Protein AF-0000000082337145 (afdb_homodimer)

InterPro domains:
  IPR011008 Dimeric alpha-beta barrel [SSF54909] (1-108)
  IPR013097 Stress responsive alpha+beta-barrel [PF07876] (3-106)
  IPR013097 Stress responsive alpha+beta-barrel [PS51502] (3-105)
  IPR013097 Stress responsive alpha+beta-barrel [SM00886] (3-107)
  IPR044662 Stress-response A/B barrel domain-containing protein HS1/DABB1-like [PTHR33178] (3-107)

Organism: NCBI:txid1220207

Solvent-accessible surface area (backbone atoms only — not comparable to full-atom values): 11598 Å² total; per-residue (Å²): 100,45,30,42,41,36,43,35,32,16,65,37,87,84,54,52,68,66,57,54,51,50,51,52,52,50,59,55,43,41,34,72,65,38,50,34,88,87,74,66,37,59,55,45,73,43,59,47,34,18,29,50,68,52,88,79,78,32,42,85,74,44,43,31,40,34,43,33,33,24,64,25,63,66,55,46,48,39,45,76,76,64,35,63,61,50,50,52,50,55,60,61,43,59,84,43,39,73,43,68,36,38,46,21,22,37,72,78,42,114,99,46,31,41,42,34,43,35,32,15,65,37,87,85,54,52,68,66,58,53,51,49,52,52,52,51,60,55,44,40,32,71,66,37,51,32,91,88,77,66,38,59,54,44,74,43,59,47,32,18,31,51,68,52,88,78,80,33,43,86,74,44,44,31,41,35,43,34,32,23,65,25,63,67,54,46,48,41,44,75,75,64,36,61,63,49,50,53,50,56,61,63,44,60,84,42,38,75,42,70,36,38,46,19,26,38,72,80,42,113

Sequence (220 aa):
MSITHIVLLQFKQNVPPDAVQNACKKMLGLREQCLHPSTTKPYILSVSGGKDNSPEGKQGGITHAFIMKFKSAADREYYLTSDPIHQEFAESLIRLVEKAQVVDFTPGIFMSITHIVLLQFKQNVPPDAVQNACKKMLGLREQCLHPSTTKPYILSVSGGKDNSPEGKQGGITHAFIMKFKSAADREYYLTSDPIHQEFAESLIRLVEKAQVVDFTPGIF

Nearest PDB structures (foldseek):
  5b0c-assembly1_B  TM=8.924E-01  e=5.100E-10  Cannabis sativa
  3hfk-assembly1_D  TM=7.100E-01  e=2.296E-06  Pseudomonas reinekei
  3hf5-assembly2_C  TM=7.244E-01  e=3.032E-06  Pseudomonas reinekei
  3hfk-assembly1_A  TM=7.222E-01  e=3.223E-05  Pseudomonas reinekei
  2ftr-assembly1_B  TM=7.475E-01  e=1.817E-03  Halalkalibacterium halodurans C-125

Foldseek 3Di:
DKKKKKKFFQWDP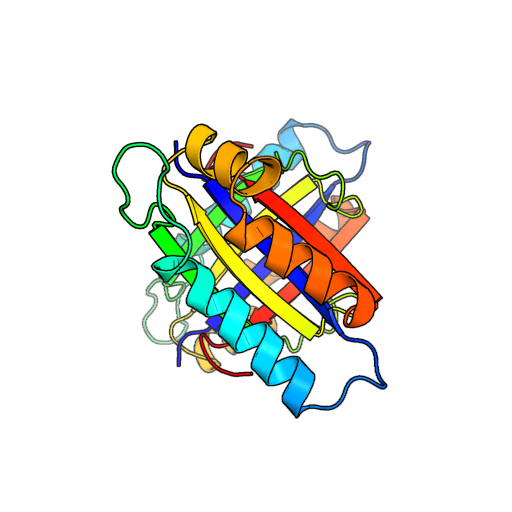PDDPVNVVVLVVLQQCCQAVFADPPPRGRFWPHKDKDFDDDPPPPSVRTGMMMMIMGPDPVRVVCLVPPTVSNVVSVVVCVVTTPDMDMDMDDPPDD/DKKKKKKFFQWDPPDDPVNVVVLVVLQQCCQAVFADPPPRGRFWPHKDKDFDDDPPPPSVRTGMMMMIMGPDPVRVVCLVPPGVSNVVSVVVCVVTTPDMDMDMDDPPDD

Structure (mmCIF, N/CA/C/O backbone):
data_AF-0000000082337145-model_v1
#
loop_
_entity.id
_entity.type
_entity.pdbx_description
1 polymer 'Stress-response A/B barrel domain-containing protein'
#
loop_
_atom_site.group_PDB
_atom_site.id
_atom_site.type_symbol
_atom_site.label_atom_id
_atom_site.label_alt_id
_atom_site.label_comp_id
_atom_site.label_asym_id
_atom_site.label_entity_id
_atom_site.label_seq_id
_atom_site.pdbx_PDB_ins_code
_atom_site.Cartn_x
_atom_site.Cartn_y
_atom_site.Cartn_z
_atom_site.occupancy
_atom_site.B_iso_or_equiv
_atom_site.auth_seq_id
_atom_site.auth_comp_id
_atom_site.auth_asym_id
_atom_site.auth_atom_id
_atom_site.pdbx_PDB_model_num
ATOM 1 N N . MET A 1 1 ? -13.156 -1.299 12.633 1 90.12 1 MET A N 1
ATOM 2 C CA . MET A 1 1 ? -12.164 -2.119 11.945 1 90.12 1 MET A CA 1
ATOM 3 C C . MET A 1 1 ? -11.016 -1.263 11.43 1 90.12 1 MET A C 1
ATOM 5 O O . MET A 1 1 ? -11.211 -0.103 11.062 1 90.12 1 MET A O 1
ATOM 9 N N . SER A 1 2 ? -9.891 -1.815 11.406 1 97.31 2 SER A N 1
ATOM 10 C CA . SER A 1 2 ? -8.719 -1.029 11.039 1 97.31 2 SER A CA 1
ATOM 11 C C . SER A 1 2 ? -8.734 -0.659 9.562 1 97.31 2 SER A C 1
ATOM 13 O O . SER A 1 2 ? -9.398 -1.315 8.766 1 97.31 2 SER A O 1
ATOM 15 N N . ILE A 1 3 ? -8.148 0.392 9.219 1 98.62 3 ILE A N 1
ATOM 16 C CA . ILE A 1 3 ? -8.055 0.862 7.844 1 98.62 3 ILE A CA 1
ATOM 17 C C . ILE A 1 3 ? -6.594 1.032 7.445 1 98.62 3 ILE A C 1
ATOM 19 O O . ILE A 1 3 ? -5.793 1.561 8.219 1 98.62 3 ILE A O 1
ATOM 23 N N . THR A 1 4 ? -6.301 0.504 6.336 1 98.88 4 THR A N 1
ATOM 24 C CA . THR A 1 4 ? -5.02 0.782 5.703 1 98.88 4 THR A CA 1
ATOM 25 C C . THR A 1 4 ? -5.16 1.886 4.66 1 98.88 4 THR A C 1
ATOM 27 O O . THR A 1 4 ? -6.008 1.801 3.768 1 98.88 4 THR A O 1
ATOM 30 N N . HIS A 1 5 ? -4.41 2.936 4.859 1 98.94 5 HIS A N 1
ATOM 31 C CA . HIS A 1 5 ? -4.391 4.125 4.02 1 98.94 5 HIS A CA 1
ATOM 32 C C . HIS A 1 5 ? -3.1 4.207 3.209 1 98.94 5 HIS A C 1
ATOM 34 O O . HIS A 1 5 ? -2.025 4.445 3.768 1 98.94 5 HIS A O 1
ATOM 40 N N . ILE A 1 6 ? -3.197 3.965 1.85 1 98.94 6 ILE A N 1
ATOM 41 C CA . ILE A 1 6 ? -2.045 3.957 0.954 1 98.94 6 ILE A CA 1
ATOM 42 C C . ILE A 1 6 ? -1.973 5.281 0.196 1 98.94 6 ILE A C 1
ATOM 44 O O . ILE A 1 6 ? -2.957 5.707 -0.414 1 98.94 6 ILE A O 1
ATOM 48 N N . VAL A 1 7 ? -0.832 5.949 0.285 1 98.88 7 VAL A N 1
ATOM 49 C CA . VAL A 1 7 ? -0.579 7.188 -0.441 1 98.88 7 VAL A CA 1
ATOM 50 C C . VAL A 1 7 ? 0.61 7.004 -1.381 1 98.88 7 VAL A C 1
ATOM 52 O O . VAL A 1 7 ? 1.725 6.719 -0.935 1 98.88 7 VAL A O 1
ATOM 55 N N . LEU A 1 8 ? 0.353 7.141 -2.65 1 98.88 8 LEU A N 1
ATOM 56 C CA . LEU A 1 8 ? 1.382 7.082 -3.682 1 98.88 8 LEU A CA 1
ATOM 57 C C . LEU A 1 8 ? 1.61 8.461 -4.301 1 98.88 8 LEU A C 1
ATOM 59 O O . LEU A 1 8 ? 0.655 9.141 -4.68 1 98.88 8 LEU A O 1
ATOM 63 N N . LEU A 1 9 ? 2.891 8.859 -4.371 1 98.69 9 LEU A N 1
ATOM 64 C CA . LEU A 1 9 ? 3.215 10.195 -4.848 1 98.69 9 LEU A CA 1
ATOM 65 C C . LEU A 1 9 ? 4.207 10.141 -6.008 1 98.69 9 LEU A C 1
ATOM 67 O O . LEU A 1 9 ? 5.137 9.328 -5.992 1 98.69 9 LEU A O 1
ATOM 71 N N . GLN A 1 10 ? 3.953 10.898 -6.965 1 98.44 10 GLN A N 1
ATOM 72 C CA . GLN A 1 10 ? 4.938 11.273 -7.973 1 98.44 10 GLN A CA 1
ATOM 73 C C . GLN A 1 10 ? 5.395 12.719 -7.777 1 98.44 10 GLN A C 1
ATOM 75 O O . GLN A 1 10 ? 4.641 13.656 -8.039 1 98.44 10 GLN A O 1
ATOM 80 N N . PHE A 1 11 ? 6.613 12.898 -7.316 1 98.19 11 PHE A N 1
ATOM 81 C CA . PHE A 1 11 ? 7.141 14.25 -7.168 1 98.19 11 PHE A CA 1
ATOM 82 C C . PHE A 1 11 ? 7.473 14.859 -8.523 1 98.19 11 PHE A C 1
ATOM 84 O O . PHE A 1 11 ? 7.879 14.141 -9.445 1 98.19 11 PHE A O 1
ATOM 91 N N . LYS A 1 12 ? 7.348 16.156 -8.594 1 97.19 12 LYS A N 1
ATOM 92 C CA . LYS A 1 12 ? 7.746 16.875 -9.805 1 97.19 12 LYS A CA 1
ATOM 93 C C . LYS A 1 12 ? 9.25 16.766 -10.047 1 97.19 12 LYS A C 1
ATOM 95 O O . LYS A 1 12 ? 10.031 16.703 -9.094 1 97.19 12 LYS A O 1
ATOM 100 N N . GLN A 1 13 ? 9.594 16.812 -11.289 1 93.31 13 GLN A N 1
ATOM 101 C CA . GLN A 1 13 ? 10.992 16.625 -11.672 1 93.31 13 GLN A CA 1
ATOM 102 C C . GLN A 1 13 ? 11.852 17.797 -11.195 1 93.31 13 GLN A C 1
ATOM 104 O O . GLN A 1 13 ? 13.047 17.625 -10.922 1 93.31 13 GLN A O 1
ATOM 109 N N . ASN A 1 14 ? 11.289 18.953 -11.008 1 94 14 ASN A N 1
ATOM 110 C CA . ASN A 1 14 ? 12.07 20.141 -10.695 1 94 14 ASN A CA 1
ATOM 111 C C . ASN A 1 14 ? 12.125 20.406 -9.195 1 94 14 ASN A C 1
ATOM 113 O O . ASN A 1 14 ? 12.742 21.391 -8.758 1 94 14 ASN A O 1
ATOM 117 N N . VAL A 1 15 ? 11.477 19.531 -8.445 1 96.12 15 VAL A N 1
ATOM 118 C CA . VAL A 1 15 ? 11.539 19.672 -6.996 1 96.12 15 VAL A CA 1
ATOM 119 C C . VAL A 1 15 ? 12.906 19.25 -6.488 1 96.12 15 VAL A C 1
ATOM 121 O O . VAL A 1 15 ? 13.375 18.156 -6.801 1 96.12 15 VAL A O 1
ATOM 124 N N . PRO A 1 16 ? 13.586 20.141 -5.711 1 96.25 16 PRO A N 1
ATOM 125 C CA . PRO A 1 16 ? 14.898 19.781 -5.176 1 96.25 16 PRO A CA 1
ATOM 126 C C . PRO A 1 16 ? 14.836 18.562 -4.246 1 96.25 16 PRO A C 1
ATOM 128 O O . PRO A 1 16 ? 13.859 18.391 -3.508 1 96.25 16 PRO A O 1
ATOM 131 N N . PRO A 1 17 ? 15.891 17.781 -4.254 1 95.25 17 PRO A N 1
ATOM 132 C CA . PRO A 1 17 ? 15.922 16.578 -3.43 1 95.25 17 PRO A CA 1
ATOM 133 C C . PRO A 1 17 ? 15.688 16.859 -1.949 1 95.25 17 PRO A C 1
ATOM 135 O O . PRO A 1 17 ? 15.055 16.062 -1.254 1 95.25 17 PRO A O 1
ATOM 138 N N . ASP A 1 18 ? 16.156 17.969 -1.508 1 96.56 18 ASP A N 1
ATOM 139 C CA . ASP A 1 18 ? 15.977 18.312 -0.099 1 96.56 18 ASP A CA 1
ATOM 140 C C . ASP A 1 18 ? 14.508 18.531 0.229 1 96.56 18 ASP A C 1
ATOM 142 O O . ASP A 1 18 ? 14.047 18.188 1.316 1 96.56 18 ASP A O 1
ATOM 146 N N . ALA A 1 19 ? 13.836 19.125 -0.72 1 96.88 19 ALA A N 1
ATOM 147 C CA . ALA A 1 19 ? 12.406 19.344 -0.524 1 96.88 19 ALA A CA 1
ATOM 148 C C . ALA A 1 19 ? 11.641 18.031 -0.5 1 96.88 19 ALA A C 1
ATOM 150 O O . ALA A 1 19 ? 10.719 17.844 0.304 1 96.88 19 ALA A O 1
ATOM 151 N N . VAL A 1 20 ? 12.016 17.141 -1.356 1 97.25 20 VAL A N 1
ATOM 152 C CA . VAL A 1 20 ? 11.406 15.812 -1.383 1 97.25 20 VAL A CA 1
ATOM 153 C C . VAL A 1 20 ? 11.664 15.102 -0.058 1 97.25 20 VAL A C 1
ATOM 155 O O . VAL A 1 20 ? 10.742 14.562 0.556 1 97.25 20 VAL A O 1
ATOM 158 N N . GLN A 1 21 ? 12.891 15.141 0.42 1 96.94 21 GLN A N 1
ATOM 159 C CA . GLN A 1 21 ? 13.266 14.492 1.674 1 96.94 21 GLN A CA 1
ATOM 160 C C . GLN A 1 21 ? 12.484 15.07 2.848 1 96.94 21 GLN A C 1
ATOM 162 O O . GLN A 1 21 ? 12.016 14.336 3.717 1 96.94 21 GLN A O 1
ATOM 167 N N . ASN A 1 22 ? 12.43 16.375 2.807 1 97.38 22 ASN A N 1
ATOM 168 C CA . ASN A 1 22 ? 11.688 17.047 3.875 1 97.38 22 ASN A CA 1
ATOM 169 C C . ASN A 1 22 ? 10.219 16.641 3.877 1 97.38 22 ASN A C 1
ATOM 171 O O . ASN A 1 22 ? 9.641 16.406 4.938 1 97.38 22 ASN A O 1
ATOM 175 N N . ALA A 1 23 ? 9.633 16.594 2.703 1 97.75 23 ALA A N 1
ATOM 176 C CA . ALA A 1 23 ? 8.234 16.172 2.594 1 97.75 23 ALA A CA 1
ATOM 177 C C . ALA A 1 23 ? 8.047 14.75 3.115 1 97.75 23 ALA A C 1
ATOM 179 O O . ALA A 1 23 ? 7.09 14.469 3.844 1 97.75 23 ALA A O 1
ATOM 180 N N . CYS A 1 24 ? 8.969 13.875 2.811 1 98.19 24 CYS A N 1
ATOM 181 C CA . CYS A 1 24 ? 8.891 12.484 3.248 1 98.19 24 CYS A CA 1
ATOM 182 C C . CYS A 1 24 ? 9.039 12.383 4.762 1 98.19 24 CYS A C 1
ATOM 184 O O . CYS A 1 24 ? 8.305 11.641 5.41 1 98.19 24 CYS A O 1
ATOM 186 N N . LYS A 1 25 ? 9.984 13.164 5.289 1 97.62 25 LY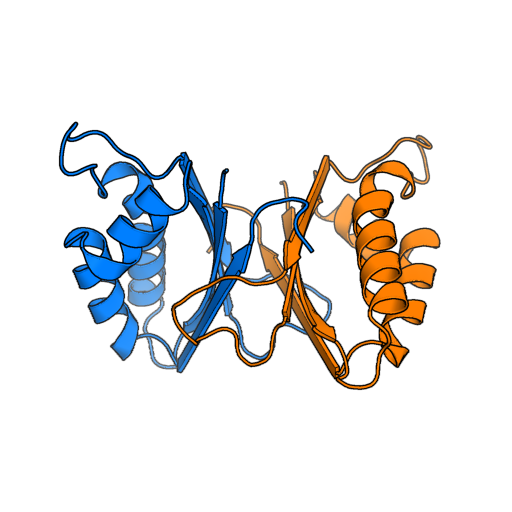S A N 1
ATOM 187 C CA . LYS A 1 25 ? 10.164 13.188 6.738 1 97.62 25 LYS A CA 1
ATOM 188 C C . LYS A 1 25 ? 8.906 13.688 7.441 1 97.62 25 LYS A C 1
ATOM 190 O O . LYS A 1 25 ? 8.5 13.133 8.461 1 97.62 25 LYS A O 1
ATOM 195 N N . LYS A 1 26 ? 8.359 14.703 6.914 1 97.5 26 LYS A N 1
ATOM 196 C CA . LYS A 1 26 ? 7.129 15.242 7.488 1 97.5 26 LYS A CA 1
ATOM 197 C C . LYS A 1 26 ? 6.004 14.211 7.449 1 97.5 26 LYS A C 1
ATOM 199 O O . LYS A 1 26 ? 5.25 14.07 8.414 1 97.5 26 LYS A O 1
ATOM 204 N N . MET A 1 27 ? 5.867 13.531 6.363 1 97.94 27 MET A N 1
ATOM 205 C CA . MET A 1 27 ? 4.832 12.508 6.234 1 97.94 27 MET A CA 1
ATOM 206 C C . MET A 1 27 ? 5.008 11.414 7.285 1 97.94 27 MET A C 1
ATOM 208 O O . MET A 1 27 ? 4.047 11.039 7.961 1 97.94 27 MET A O 1
ATOM 212 N N . LEU A 1 28 ? 6.223 10.96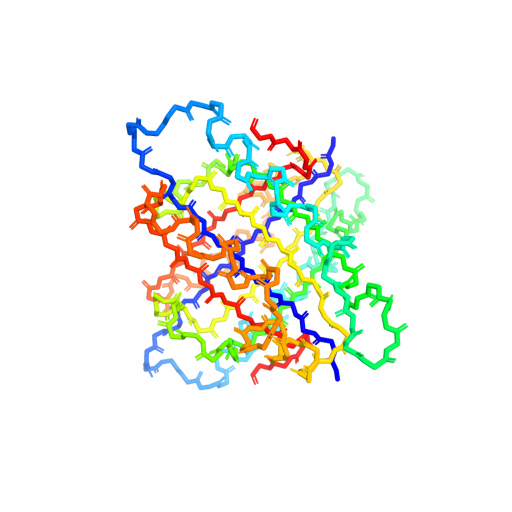9 7.48 1 98 28 LEU A N 1
ATOM 213 C CA . LEU A 1 28 ? 6.484 9.953 8.492 1 98 28 LEU A CA 1
ATOM 214 C C . LEU A 1 28 ? 6.215 10.492 9.891 1 98 28 LEU A C 1
ATOM 216 O O . LEU A 1 28 ? 5.734 9.766 10.758 1 98 28 LEU A O 1
ATOM 220 N N . GLY A 1 29 ? 6.445 11.766 10.07 1 97.94 29 GLY A N 1
ATOM 221 C CA . GLY A 1 29 ? 6.277 12.414 11.359 1 97.94 29 GLY A CA 1
ATOM 222 C C . GLY A 1 29 ? 4.824 12.602 11.75 1 97.94 29 GLY A C 1
ATOM 223 O O . GLY A 1 29 ? 4.516 12.875 12.906 1 97.94 29 GLY A O 1
ATOM 224 N N . LEU A 1 30 ? 3.889 12.406 10.766 1 98.25 30 LEU A N 1
ATOM 225 C CA . LEU A 1 30 ? 2.469 12.57 11.062 1 98.25 30 LEU A CA 1
ATOM 226 C C . LEU A 1 30 ? 2.023 11.602 12.156 1 98.25 30 LEU A C 1
ATOM 228 O O . LEU A 1 30 ? 1.109 11.906 12.922 1 98.25 30 LEU A O 1
ATOM 232 N N . ARG A 1 31 ? 2.666 10.438 12.234 1 97.69 31 ARG A N 1
ATOM 233 C CA . ARG A 1 31 ? 2.311 9.445 13.242 1 97.69 31 ARG A CA 1
ATOM 234 C C . ARG A 1 31 ? 2.35 10.047 14.641 1 97.69 31 ARG A C 1
ATOM 236 O O . ARG A 1 31 ? 1.475 9.773 15.469 1 97.69 31 ARG A O 1
ATOM 243 N N . GLU A 1 32 ? 3.352 10.898 14.875 1 97.56 32 GLU A N 1
ATOM 244 C CA . GLU A 1 32 ? 3.547 11.484 16.203 1 97.56 32 GLU A CA 1
ATOM 245 C C . GLU A 1 32 ? 2.836 12.828 16.328 1 97.56 32 GLU A C 1
ATOM 247 O O . GLU A 1 32 ? 2.453 13.234 17.422 1 97.56 32 GLU A O 1
ATOM 252 N N . GLN A 1 33 ? 2.668 13.508 15.219 1 97.56 33 GLN A N 1
ATOM 253 C CA . GLN A 1 33 ? 2.201 14.891 15.266 1 97.56 33 GLN A CA 1
ATOM 254 C C . GLN A 1 33 ? 0.677 14.953 15.227 1 97.56 33 GLN A C 1
ATOM 256 O O . GLN A 1 33 ? 0.081 15.93 15.688 1 97.56 33 GLN A O 1
ATOM 261 N N . CYS A 1 34 ? 0.044 14 14.594 1 98.25 34 CYS A N 1
ATOM 262 C CA . CYS A 1 34 ? -1.413 13.953 14.555 1 98.25 34 CYS A CA 1
ATOM 263 C C . CYS A 1 34 ? -1.977 13.414 15.859 1 98.25 34 CYS A C 1
ATOM 265 O O . CYS A 1 34 ? -1.812 12.234 16.172 1 98.25 34 CYS A O 1
ATOM 267 N N . LEU A 1 35 ? -2.682 14.227 16.578 1 96.56 35 LEU A N 1
ATOM 268 C CA . LEU A 1 35 ? -3.225 13.898 17.891 1 96.56 35 LEU A CA 1
ATOM 269 C C . LEU A 1 35 ? -4.75 13.867 17.859 1 96.56 35 LEU A C 1
ATOM 271 O O . LEU A 1 35 ? -5.379 14.703 17.203 1 96.56 35 LEU A O 1
ATOM 275 N N . HIS A 1 36 ? -5.23 12.93 18.562 1 94.19 36 HIS A N 1
ATOM 276 C CA . HIS A 1 36 ? -6.684 12.836 18.672 1 94.19 36 HIS A CA 1
ATOM 277 C C . HIS A 1 36 ? -7.254 14.047 19.406 1 94.19 36 HIS A C 1
ATOM 279 O O . HIS A 1 36 ? -6.719 14.461 20.438 1 94.19 36 HIS A O 1
ATOM 285 N N . PRO A 1 37 ? -8.359 14.539 18.891 1 90.19 37 PRO A N 1
ATOM 286 C CA . PRO A 1 37 ? -8.875 15.789 19.453 1 90.19 37 PRO A CA 1
ATOM 287 C C . PRO A 1 37 ? -9.32 15.633 20.906 1 90.19 37 PRO A C 1
ATOM 289 O O . PRO A 1 37 ? -9.195 16.578 21.703 1 90.19 37 PRO A O 1
ATOM 292 N N . SER A 1 38 ? -9.82 14.461 21.297 1 92.69 38 SER A N 1
ATOM 293 C CA . SER A 1 38 ? -10.352 14.281 22.641 1 92.69 38 SER A CA 1
ATOM 294 C C . SER A 1 38 ? -9.273 13.82 23.609 1 92.69 38 SER A C 1
ATOM 296 O O . SER A 1 38 ? -9.227 14.266 24.766 1 92.69 38 SER A O 1
ATOM 298 N N . THR A 1 39 ? -8.312 13.008 23.219 1 93.81 39 THR A N 1
ATOM 299 C CA . THR A 1 39 ? -7.355 12.391 24.125 1 93.81 39 THR A CA 1
ATOM 300 C C . THR A 1 39 ? -6 13.086 24.047 1 93.81 39 THR A C 1
ATOM 302 O O . THR A 1 39 ? -5.145 12.898 24.906 1 93.81 39 THR A O 1
ATOM 305 N N . THR A 1 40 ? -5.762 13.789 22.969 1 93.94 40 THR A N 1
ATOM 306 C CA . THR A 1 40 ? -4.496 14.461 22.703 1 93.94 40 THR A CA 1
ATOM 307 C C . THR A 1 40 ? -3.361 13.445 22.594 1 93.94 40 THR A C 1
ATOM 309 O O . THR A 1 40 ? -2.221 13.75 22.953 1 93.94 40 THR A O 1
ATOM 312 N N . LYS A 1 41 ? -3.686 12.305 22.234 1 96.44 41 LYS A N 1
ATOM 313 C CA . LYS A 1 41 ? -2.709 11.25 21.984 1 96.44 41 LYS A CA 1
ATOM 314 C C . LYS A 1 41 ? -2.639 10.922 20.5 1 96.44 41 LYS A C 1
ATOM 316 O O . LYS A 1 41 ? -3.609 11.125 19.766 1 96.44 41 LYS A O 1
ATOM 321 N N . PRO A 1 42 ? -1.428 10.453 20.062 1 97.5 42 PRO A N 1
ATOM 322 C CA . PRO A 1 42 ? -1.368 9.992 18.672 1 97.5 42 PRO A CA 1
ATOM 323 C C . PRO A 1 42 ? -2.416 8.93 18.359 1 97.5 42 PRO A C 1
ATOM 325 O O . PRO A 1 42 ? -2.654 8.031 19.188 1 97.5 42 PRO A O 1
ATOM 328 N N . TYR A 1 43 ? -3.082 9.031 17.188 1 97.81 43 TYR A N 1
ATOM 329 C CA . TYR A 1 43 ? -4.148 8.086 16.891 1 97.81 43 TYR A CA 1
ATOM 330 C C . TYR A 1 43 ? -3.848 7.316 15.609 1 97.81 43 TYR A C 1
ATOM 332 O O . TYR A 1 43 ? -4.598 6.414 15.227 1 97.81 43 TYR A O 1
ATOM 340 N N . ILE A 1 44 ? -2.781 7.695 14.867 1 98.19 44 ILE A N 1
ATOM 341 C CA . ILE A 1 44 ? -2.283 6.887 13.758 1 98.19 44 ILE A CA 1
ATOM 342 C C . ILE A 1 44 ? -1.467 5.715 14.297 1 98.19 44 ILE A C 1
ATOM 344 O O . ILE A 1 44 ? -0.478 5.914 15.008 1 98.19 44 ILE A O 1
ATOM 348 N N . LEU A 1 45 ? -1.847 4.543 13.969 1 98.25 45 LEU A N 1
ATOM 349 C CA . LEU A 1 45 ? -1.242 3.346 14.547 1 98.25 45 LEU A CA 1
ATOM 350 C C . LEU A 1 45 ? 0.175 3.146 14.016 1 98.25 45 LEU A C 1
ATOM 352 O O . LEU A 1 45 ? 1.068 2.74 14.766 1 98.25 45 LEU A O 1
ATOM 356 N N . SER A 1 46 ? 0.35 3.393 12.766 1 98.38 46 SER A N 1
ATOM 357 C CA . SER A 1 46 ? 1.663 3.23 12.156 1 98.38 46 SER A CA 1
ATOM 358 C C . SER A 1 46 ? 1.755 3.992 10.836 1 98.38 46 SER A C 1
ATOM 360 O O . SER A 1 46 ? 0.74 4.234 10.18 1 98.38 46 SER A O 1
ATOM 362 N N . VAL A 1 47 ? 2.914 4.418 10.516 1 98.5 47 VAL A N 1
ATOM 363 C CA . VAL A 1 47 ? 3.268 5.004 9.227 1 98.5 47 VAL A CA 1
ATOM 364 C C . VAL A 1 47 ? 4.562 4.375 8.711 1 98.5 47 VAL A C 1
ATOM 366 O O . VAL A 1 47 ? 5.504 4.16 9.477 1 98.5 47 VAL A O 1
ATOM 369 N N . SER A 1 48 ? 4.559 4.008 7.492 1 98.62 48 SER A N 1
ATOM 370 C CA . SER A 1 48 ? 5.738 3.502 6.797 1 98.62 48 SER A CA 1
ATOM 371 C C . SER A 1 48 ? 5.801 4.023 5.363 1 98.62 48 SER A C 1
ATOM 373 O O . SER A 1 48 ? 4.781 4.426 4.797 1 98.62 48 SER A O 1
ATOM 375 N N . GLY A 1 49 ? 7.012 4.105 4.836 1 98.56 49 GLY A N 1
ATOM 376 C CA . GLY A 1 49 ? 7.152 4.574 3.467 1 98.56 49 GLY A CA 1
ATOM 377 C C . GLY A 1 49 ? 8.578 4.523 2.961 1 98.56 49 GLY A C 1
ATOM 378 O O . GLY A 1 49 ? 9.492 4.137 3.697 1 98.56 49 GLY A O 1
ATOM 379 N N . GLY A 1 50 ? 8.656 4.875 1.697 1 98.62 50 GLY A N 1
ATOM 380 C CA . GLY A 1 50 ? 9.953 4.891 1.034 1 98.62 50 GLY A CA 1
ATOM 381 C C . GLY A 1 50 ? 9.859 5.176 -0.452 1 98.62 50 GLY A C 1
ATOM 382 O O . GLY A 1 50 ? 8.766 5.352 -0.988 1 98.62 50 GLY A O 1
ATOM 383 N N . LYS A 1 51 ? 11.07 5.34 -1.017 1 98.38 51 LYS A N 1
ATOM 384 C CA . LYS A 1 51 ? 11.188 5.473 -2.467 1 98.38 51 LYS A CA 1
ATOM 385 C C . LYS A 1 51 ? 10.922 4.145 -3.164 1 98.38 51 LYS A C 1
ATOM 387 O O . LYS A 1 51 ? 11.359 3.092 -2.695 1 98.38 51 LYS A O 1
ATOM 392 N N . ASP A 1 52 ? 10.219 4.227 -4.305 1 98.62 52 ASP A N 1
ATOM 393 C CA . ASP A 1 52 ? 9.93 3.021 -5.07 1 98.62 52 ASP A CA 1
ATOM 394 C C . ASP A 1 52 ? 11.211 2.342 -5.539 1 98.62 52 ASP A C 1
ATOM 396 O O . ASP A 1 52 ? 12.141 3.01 -5.996 1 98.62 52 ASP A O 1
ATOM 400 N N . ASN A 1 53 ? 11.234 1.005 -5.402 1 98.56 53 ASN A N 1
ATOM 401 C CA . ASN A 1 53 ? 12.344 0.215 -5.93 1 98.56 53 ASN A CA 1
ATOM 402 C C . ASN A 1 53 ? 11.852 -1.045 -6.633 1 98.56 53 ASN A C 1
ATOM 404 O O . ASN A 1 53 ? 12.578 -2.035 -6.73 1 98.56 53 ASN A O 1
ATOM 408 N N . SER A 1 54 ? 10.57 -1.051 -7.086 1 98.56 54 SER A N 1
ATOM 409 C CA . SER A 1 54 ? 10.023 -2.201 -7.801 1 98.56 54 SER A CA 1
ATOM 410 C C . SER A 1 54 ? 10.742 -2.414 -9.133 1 98.56 54 SER A C 1
ATOM 412 O O . SER A 1 54 ? 10.898 -1.476 -9.914 1 98.56 54 SER A O 1
ATOM 414 N N . PRO A 1 55 ? 11.117 -3.611 -9.43 1 98.19 55 PRO A N 1
ATOM 415 C CA . PRO A 1 55 ? 11.766 -3.889 -10.719 1 98.19 55 PRO A CA 1
ATOM 416 C C . PRO A 1 55 ? 10.766 -4.164 -11.836 1 98.19 55 PRO A C 1
ATOM 418 O O . PRO A 1 55 ? 11.164 -4.422 -12.977 1 98.19 55 PRO A O 1
ATOM 421 N N . GLU A 1 56 ? 9.469 -4.078 -11.625 1 97.38 56 GLU A N 1
ATOM 422 C CA . GLU A 1 56 ? 8.469 -4.625 -12.539 1 97.38 56 GLU A CA 1
ATOM 423 C C . GLU A 1 56 ? 8.07 -3.602 -13.602 1 97.38 56 GLU A C 1
ATOM 425 O O . GLU A 1 56 ? 7.453 -3.951 -14.602 1 97.38 56 GLU A O 1
ATOM 430 N N . GLY A 1 57 ? 8.383 -2.346 -13.352 1 97.38 57 GLY A N 1
ATOM 431 C CA . GLY A 1 57 ? 8.078 -1.326 -14.344 1 97.38 57 GLY A CA 1
ATOM 432 C C . GLY A 1 57 ? 6.602 -0.968 -14.398 1 97.38 57 GLY A C 1
ATOM 433 O O . GLY A 1 57 ? 6.113 -0.483 -15.422 1 97.38 57 GLY A O 1
ATOM 434 N N . LYS A 1 58 ? 5.906 -1.213 -13.359 1 97.81 58 LYS A N 1
ATOM 435 C CA . LYS A 1 58 ? 4.465 -0.98 -13.352 1 97.81 58 LYS A CA 1
ATOM 436 C C . LYS A 1 58 ? 4.09 0.118 -12.359 1 97.81 58 LYS A C 1
ATOM 438 O O . LYS A 1 58 ? 3.025 0.069 -11.734 1 97.81 58 LYS A O 1
ATOM 443 N N . GLN A 1 59 ? 4.961 1.04 -12.039 1 97.94 59 GLN A N 1
ATOM 444 C CA . GLN A 1 59 ? 4.711 2.01 -10.977 1 97.94 59 GLN A CA 1
ATOM 445 C C . GLN A 1 59 ? 3.75 3.102 -11.445 1 97.94 59 GLN A C 1
ATOM 447 O O . GLN A 1 59 ? 3.1 3.754 -10.633 1 97.94 59 GLN A O 1
ATOM 452 N N . GLY A 1 60 ? 3.637 3.359 -12.805 1 96.75 60 GLY A N 1
ATOM 453 C CA . GLY A 1 60 ? 2.764 4.398 -13.32 1 96.75 60 GLY A CA 1
ATOM 454 C C . GLY A 1 60 ? 3.221 5.801 -12.953 1 96.75 60 GLY A C 1
ATOM 455 O O . GLY A 1 60 ? 2.402 6.652 -12.609 1 96.75 60 GLY A O 1
ATOM 456 N N . GLY A 1 61 ? 4.488 6.023 -12.867 1 97.25 61 GLY A N 1
ATOM 457 C CA . GLY A 1 61 ? 5.051 7.336 -12.586 1 97.25 61 GLY A CA 1
ATOM 458 C C . GLY A 1 61 ? 5.277 7.586 -11.109 1 97.25 61 GLY A C 1
ATOM 459 O O . GLY A 1 61 ? 5.965 8.539 -10.734 1 97.25 61 GLY A O 1
ATOM 460 N N . ILE A 1 62 ? 4.793 6.699 -10.273 1 98.56 62 ILE A N 1
ATOM 461 C CA . ILE A 1 62 ? 4.898 6.867 -8.828 1 98.56 62 ILE A CA 1
ATOM 462 C C . ILE A 1 62 ? 6.359 6.723 -8.398 1 98.56 62 ILE A C 1
ATOM 464 O O . ILE A 1 62 ? 7.059 5.816 -8.852 1 98.56 62 ILE A O 1
ATOM 468 N N . THR A 1 63 ? 6.766 7.605 -7.52 1 98.25 63 THR A N 1
ATOM 469 C CA . THR A 1 63 ? 8.156 7.59 -7.09 1 98.25 63 THR A CA 1
ATOM 470 C C . THR A 1 63 ? 8.266 7.223 -5.609 1 98.25 63 THR A C 1
ATOM 472 O O . THR A 1 63 ? 9.305 6.75 -5.156 1 98.25 63 THR A O 1
ATOM 475 N N . HIS A 1 64 ? 7.203 7.48 -4.828 1 98.75 64 HIS A N 1
ATOM 476 C CA . HIS A 1 64 ? 7.211 7.234 -3.389 1 98.75 64 HIS A CA 1
ATOM 477 C C . HIS A 1 64 ? 5.887 6.629 -2.93 1 98.75 64 HIS A C 1
ATOM 479 O O . HIS A 1 64 ? 4.832 6.922 -3.5 1 98.75 64 HIS A O 1
ATOM 485 N N . ALA A 1 65 ? 5.996 5.859 -1.959 1 98.88 65 ALA A N 1
ATOM 486 C CA . ALA A 1 65 ? 4.801 5.242 -1.386 1 98.88 65 ALA A CA 1
ATOM 487 C C . ALA A 1 65 ? 4.812 5.344 0.137 1 98.88 65 ALA A C 1
ATOM 489 O O . ALA A 1 65 ? 5.871 5.254 0.765 1 98.88 65 ALA A O 1
ATOM 490 N N . PHE A 1 66 ? 3.66 5.477 0.688 1 98.88 66 PHE A N 1
ATOM 491 C CA . PHE A 1 66 ? 3.443 5.523 2.129 1 98.88 66 PHE A CA 1
ATOM 492 C C . PHE A 1 66 ? 2.217 4.707 2.518 1 98.88 66 PHE A C 1
ATOM 494 O O . PHE A 1 66 ? 1.221 4.691 1.793 1 98.88 66 PHE A O 1
ATOM 501 N N . ILE A 1 67 ? 2.295 4.039 3.623 1 98.88 67 ILE A N 1
ATOM 502 C CA . ILE A 1 67 ? 1.196 3.275 4.203 1 98.88 67 ILE A CA 1
ATOM 503 C C . ILE A 1 67 ? 0.931 3.756 5.629 1 98.88 67 ILE A C 1
ATOM 505 O O . ILE A 1 67 ? 1.85 3.826 6.449 1 98.88 67 ILE A O 1
ATOM 509 N N . MET A 1 68 ? -0.29 4.121 5.867 1 98.81 68 MET A N 1
ATOM 510 C CA . MET A 1 68 ? -0.747 4.465 7.211 1 98.81 68 MET A CA 1
ATOM 511 C C . MET A 1 68 ? -1.859 3.527 7.668 1 98.81 68 MET A C 1
ATOM 513 O O . MET A 1 68 ? -2.721 3.146 6.871 1 98.81 68 MET A O 1
ATOM 517 N N . LYS A 1 69 ? -1.835 3.232 8.961 1 98.69 69 LYS A N 1
ATOM 518 C CA . LYS A 1 69 ? -2.9 2.422 9.539 1 98.69 69 LYS A CA 1
ATOM 519 C C . LYS A 1 69 ? -3.67 3.201 10.602 1 98.69 69 LYS A C 1
ATOM 521 O O . LYS A 1 69 ? -3.068 3.85 11.461 1 98.69 69 LYS A O 1
ATOM 526 N N . PHE A 1 70 ? -4.938 3.084 10.477 1 98.56 70 PHE A N 1
ATOM 527 C CA . PHE A 1 70 ? -5.855 3.654 11.461 1 98.56 70 PHE A CA 1
ATOM 528 C C . PHE A 1 70 ? -6.609 2.557 12.195 1 98.56 70 PHE A C 1
ATOM 530 O O . PHE A 1 70 ? -6.887 1.499 11.633 1 98.56 70 PHE A O 1
ATOM 537 N N . LYS A 1 71 ? -6.91 2.869 13.398 1 96.69 71 LYS A N 1
ATOM 538 C CA . LYS A 1 71 ? -7.633 1.89 14.203 1 96.69 71 LYS A CA 1
ATOM 539 C C . LYS A 1 71 ? -9.086 1.778 13.758 1 96.69 71 LYS A C 1
ATOM 541 O O . LYS A 1 71 ? -9.711 0.729 13.922 1 96.69 71 LYS A O 1
ATOM 546 N N . SER A 1 72 ? -9.609 2.875 13.219 1 96.56 72 SER A N 1
ATOM 547 C CA . SER A 1 72 ? -11.016 2.896 12.852 1 96.56 72 SER A CA 1
ATOM 548 C C . SER A 1 72 ? -11.273 3.848 11.688 1 96.56 72 SER A C 1
ATOM 550 O O . SER A 1 72 ? -10.43 4.695 11.375 1 96.56 72 SER A O 1
ATOM 552 N N . ALA A 1 73 ? -12.43 3.662 11.062 1 97.12 73 ALA A N 1
ATOM 553 C CA . ALA A 1 73 ? -12.867 4.578 10.008 1 97.12 73 ALA A CA 1
ATOM 554 C C . ALA A 1 73 ? -13.023 5.996 10.555 1 97.12 73 ALA A C 1
ATOM 556 O O . ALA A 1 73 ? -12.781 6.973 9.844 1 97.12 73 ALA A O 1
ATOM 557 N N . ALA A 1 74 ? -13.453 6.125 11.82 1 96.62 74 ALA A N 1
ATOM 558 C CA . ALA A 1 74 ? -13.617 7.434 12.445 1 96.62 74 ALA A CA 1
ATOM 559 C C . ALA A 1 74 ? -12.273 8.156 12.562 1 96.62 74 ALA A C 1
ATOM 561 O O . ALA A 1 74 ? -12.18 9.352 12.305 1 96.62 74 ALA A O 1
ATOM 562 N N . ASP A 1 75 ? -11.258 7.434 12.961 1 97.56 75 ASP A N 1
ATOM 563 C CA . ASP A 1 75 ? -9.922 8.023 13.031 1 97.56 75 ASP A CA 1
ATOM 564 C C . ASP A 1 75 ? -9.469 8.516 11.664 1 97.56 75 ASP A C 1
ATOM 566 O O . ASP A 1 75 ? -8.945 9.625 11.539 1 97.56 75 ASP A O 1
ATOM 570 N N . ARG A 1 76 ? -9.664 7.676 10.648 1 98.38 76 ARG A N 1
ATOM 571 C CA . ARG A 1 76 ? -9.297 8.07 9.297 1 98.38 76 ARG A CA 1
ATOM 572 C C . ARG A 1 76 ? -10.094 9.289 8.844 1 98.38 76 ARG A C 1
ATOM 574 O O . ARG A 1 76 ? -9.547 10.203 8.219 1 98.38 76 ARG A O 1
ATOM 581 N N . GLU A 1 77 ? -11.367 9.297 9.125 1 97.62 77 GLU A N 1
ATOM 582 C CA . GLU A 1 77 ? -12.203 10.438 8.766 1 97.62 77 GLU A CA 1
ATOM 583 C C . GLU A 1 77 ? -11.703 11.727 9.422 1 97.62 77 GLU A C 1
ATOM 585 O O . GLU A 1 77 ? -11.594 12.758 8.766 1 97.62 77 GLU A O 1
ATOM 590 N N . TYR A 1 78 ? -11.445 11.664 10.695 1 97.81 78 TYR A N 1
ATOM 591 C CA . TYR A 1 78 ? -10.914 12.836 11.391 1 97.81 78 TYR A CA 1
ATOM 592 C C . TYR A 1 78 ? -9.617 13.305 10.758 1 97.81 78 TYR A C 1
ATOM 594 O O . TYR A 1 78 ? -9.43 14.5 10.516 1 97.81 78 TYR A O 1
ATOM 602 N N . TYR A 1 79 ? -8.75 12.352 10.445 1 98.56 79 TYR A N 1
ATOM 603 C CA . TYR A 1 79 ? -7.473 12.625 9.797 1 98.56 79 TYR A CA 1
ATOM 604 C C . TYR A 1 79 ? -7.672 13.398 8.5 1 98.56 79 TYR A C 1
ATOM 606 O O . TYR A 1 79 ? -7.047 14.438 8.289 1 98.56 79 TYR A O 1
ATOM 614 N N . LEU A 1 80 ? -8.586 12.945 7.723 1 98 80 LEU A N 1
ATOM 615 C CA . LEU A 1 80 ? -8.75 13.477 6.375 1 98 80 LEU A CA 1
ATOM 616 C C . LEU A 1 80 ? -9.469 14.82 6.406 1 98 80 LEU A C 1
ATOM 618 O O . LEU A 1 80 ? -9.148 15.719 5.625 1 98 80 LEU A O 1
ATOM 622 N N . THR A 1 81 ? -10.43 15.031 7.367 1 97.38 81 THR A N 1
ATOM 623 C CA . THR A 1 81 ? -11.352 16.141 7.203 1 97.38 81 THR A CA 1
ATOM 624 C C . THR A 1 81 ? -11.125 17.203 8.273 1 97.38 81 THR A C 1
ATOM 626 O O . THR A 1 81 ? -11.531 18.359 8.125 1 97.38 81 THR A O 1
ATOM 629 N N . SER A 1 82 ? -10.453 16.766 9.391 1 97.38 82 SER A N 1
ATOM 630 C CA . SER A 1 82 ? -10.539 17.672 10.523 1 97.38 82 SER A CA 1
ATOM 631 C C . SER A 1 82 ? -9.156 17.938 11.117 1 97.38 82 SER A C 1
ATOM 633 O O . SER A 1 82 ? -8.93 18.984 11.734 1 97.38 82 SER A O 1
ATOM 635 N N . ASP A 1 83 ? -8.219 17.062 11 1 98.06 83 ASP A N 1
ATOM 636 C CA . ASP A 1 83 ? -6.91 17.234 11.625 1 98.06 83 ASP A CA 1
ATOM 637 C C . ASP A 1 83 ? -6.121 18.359 10.969 1 98.06 83 ASP A C 1
ATOM 639 O O . ASP A 1 83 ? -5.758 18.266 9.789 1 98.06 83 ASP A O 1
ATOM 643 N N . PRO A 1 84 ? -5.793 19.375 11.711 1 97.19 84 PRO A N 1
ATOM 644 C CA . PRO A 1 84 ? -5.121 20.516 11.102 1 97.19 84 PRO A CA 1
ATOM 645 C C . PRO A 1 84 ? -3.701 20.203 10.641 1 97.19 84 PRO A C 1
ATOM 647 O O . PRO A 1 84 ? -3.221 20.781 9.664 1 97.19 84 PRO A O 1
ATOM 650 N N . ILE A 1 85 ? -3.072 19.297 11.336 1 97.75 85 ILE A N 1
ATOM 651 C CA . ILE A 1 85 ? -1.713 18.922 10.969 1 97.75 85 ILE A CA 1
ATOM 652 C C . ILE A 1 85 ? -1.715 18.234 9.602 1 97.75 85 ILE A C 1
ATOM 654 O O . ILE A 1 85 ? -0.905 18.578 8.734 1 97.75 85 ILE A O 1
ATOM 658 N N . HIS A 1 86 ? -2.607 17.328 9.422 1 98 86 HIS A N 1
ATOM 659 C CA . HIS A 1 86 ? -2.717 16.688 8.117 1 98 86 HIS A CA 1
ATOM 660 C C . HIS A 1 86 ? -3.107 17.703 7.043 1 98 86 HIS A C 1
ATOM 662 O O . HIS A 1 86 ? -2.576 17.656 5.93 1 98 86 HIS A O 1
ATOM 668 N N . GLN A 1 87 ? -4.043 18.562 7.336 1 97 87 GLN A N 1
ATOM 669 C CA . GLN A 1 87 ? -4.484 19.547 6.348 1 97 87 GLN A CA 1
ATOM 670 C C . GLN A 1 87 ? -3.322 20.422 5.887 1 97 87 GLN A C 1
ATOM 672 O O . GLN A 1 87 ? -3.168 20.672 4.688 1 97 87 GLN A O 1
ATOM 677 N N . GLU A 1 88 ? -2.572 20.844 6.805 1 97.12 88 GLU A N 1
ATOM 678 C CA . GLU A 1 88 ? -1.408 21.656 6.473 1 97.12 88 GLU A CA 1
ATOM 679 C C . GLU A 1 88 ? -0.414 20.875 5.617 1 97.12 88 GLU A C 1
ATOM 681 O O . GLU A 1 88 ? 0.111 21.391 4.633 1 97.12 88 GLU A O 1
ATOM 686 N N . PHE A 1 89 ? -0.18 19.719 5.996 1 97.69 89 PHE A N 1
ATOM 687 C CA . PHE A 1 89 ? 0.736 18.875 5.238 1 97.69 89 PHE A CA 1
ATOM 688 C C . PHE A 1 89 ? 0.227 18.672 3.816 1 97.69 89 PHE A C 1
ATOM 690 O O . PHE A 1 89 ? 0.977 18.828 2.852 1 97.69 89 PHE A O 1
ATOM 697 N N . ALA A 1 90 ? -1.046 18.297 3.701 1 96.69 90 ALA A N 1
ATOM 698 C CA . ALA A 1 90 ? -1.645 18.047 2.393 1 96.69 90 ALA A CA 1
ATOM 699 C C . ALA A 1 90 ? -1.511 19.266 1.486 1 96.69 90 ALA A C 1
ATOM 701 O O . ALA A 1 90 ? -1.188 19.141 0.303 1 96.69 90 ALA A O 1
ATOM 702 N N . GLU A 1 91 ? -1.74 20.422 2.029 1 96 91 GLU A N 1
ATOM 703 C CA . GLU A 1 91 ? -1.606 21.656 1.271 1 96 91 GLU A CA 1
ATOM 704 C C . GLU A 1 91 ? -0.171 21.859 0.794 1 96 91 GLU A C 1
ATOM 706 O O . GLU A 1 91 ? 0.057 22.328 -0.323 1 96 91 GLU A O 1
ATOM 711 N N . SER A 1 92 ? 0.736 21.5 1.625 1 95.31 92 SER A N 1
ATOM 712 C CA . SER A 1 92 ? 2.143 21.672 1.284 1 95.31 92 SER A CA 1
ATOM 713 C C . SER A 1 92 ? 2.562 20.75 0.15 1 95.31 92 SER A C 1
ATOM 715 O O . SER A 1 92 ? 3.512 21.047 -0.582 1 95.31 92 SER A O 1
ATOM 717 N N . LEU A 1 93 ? 1.942 19.609 -0.028 1 95.94 93 LEU A N 1
ATOM 718 C CA . LEU A 1 93 ? 2.312 18.594 -1.018 1 95.94 93 LEU A CA 1
ATOM 719 C C . LEU A 1 93 ? 1.874 19.031 -2.414 1 95.94 93 LEU A C 1
ATOM 721 O O . LEU A 1 93 ? 2.469 18.609 -3.41 1 95.94 93 LEU A O 1
ATOM 725 N N . ILE A 1 94 ? 0.853 19.859 -2.506 1 91.62 94 ILE A N 1
ATOM 726 C CA . ILE A 1 94 ? 0.218 20.234 -3.764 1 91.62 94 ILE A CA 1
ATOM 727 C C . ILE A 1 94 ? 1.26 20.812 -4.715 1 91.62 94 ILE A C 1
ATOM 729 O O . ILE A 1 94 ? 1.252 20.531 -5.91 1 91.62 94 ILE A O 1
ATOM 733 N N . ARG A 1 95 ? 2.213 21.562 -4.262 1 91.12 95 ARG A N 1
ATOM 734 C CA . ARG A 1 95 ? 3.191 22.234 -5.113 1 91.12 95 ARG A CA 1
ATOM 735 C C . ARG A 1 95 ? 4.34 21.297 -5.469 1 91.12 95 ARG A C 1
ATOM 737 O O . ARG A 1 95 ? 5.117 21.578 -6.383 1 91.12 95 ARG A O 1
ATOM 744 N N . LEU A 1 96 ? 4.422 20.219 -4.723 1 97.44 96 LEU A N 1
ATOM 745 C CA . LEU A 1 96 ? 5.594 19.375 -4.863 1 97.44 96 LEU A CA 1
ATOM 746 C C . LEU A 1 96 ? 5.293 18.188 -5.773 1 97.44 96 LEU A C 1
ATOM 748 O O . LEU A 1 96 ? 6.207 17.594 -6.359 1 97.44 96 LEU A O 1
ATOM 752 N N . VAL A 1 97 ? 4.039 17.844 -5.934 1 97.81 97 V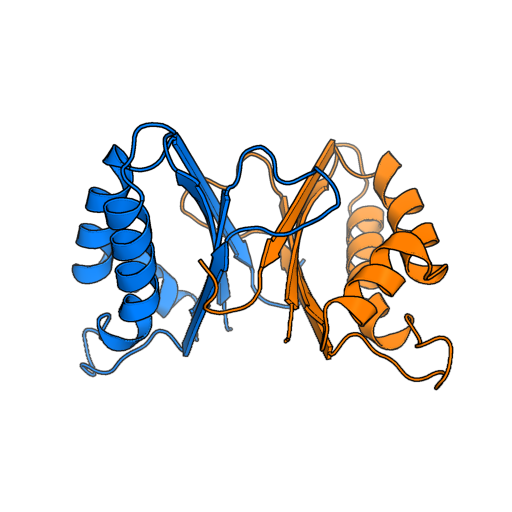AL A N 1
ATOM 753 C CA . VAL A 1 97 ? 3.752 16.547 -6.543 1 97.81 97 VAL A CA 1
ATOM 754 C C . VAL A 1 97 ? 3.043 16.75 -7.879 1 97.81 97 VAL A C 1
ATOM 756 O O . VAL A 1 97 ? 2.24 17.672 -8.031 1 97.81 97 VAL A O 1
ATOM 759 N N . GLU A 1 98 ? 3.311 15.906 -8.781 1 97.19 98 GLU A N 1
ATOM 760 C CA . GLU A 1 98 ? 2.637 15.805 -10.07 1 97.19 98 GLU A CA 1
ATOM 761 C C . GLU A 1 98 ? 1.376 14.953 -9.969 1 97.19 98 GLU A C 1
ATOM 763 O O . GLU A 1 98 ? 0.369 15.242 -10.617 1 97.19 98 GLU A O 1
ATOM 768 N N . LYS A 1 99 ? 1.511 13.914 -9.188 1 97.12 99 LYS A N 1
ATOM 769 C CA . LYS A 1 99 ? 0.435 12.938 -9.016 1 97.12 99 LYS A CA 1
ATOM 770 C C . LYS A 1 99 ? 0.358 12.453 -7.57 1 97.12 99 LYS A C 1
ATOM 772 O O . LYS A 1 99 ? 1.387 12.211 -6.938 1 97.12 99 LYS A O 1
ATOM 777 N N . ALA A 1 100 ? -0.819 12.422 -7.051 1 98.25 100 ALA A N 1
ATOM 778 C CA . ALA A 1 100 ? -1.137 11.75 -5.789 1 98.25 100 ALA A CA 1
ATOM 779 C C . ALA A 1 100 ? -2.256 10.734 -5.977 1 98.25 100 ALA A C 1
ATOM 781 O O . ALA A 1 100 ? -3.316 11.055 -6.52 1 98.25 100 ALA A O 1
ATOM 782 N N . GLN A 1 101 ? -1.967 9.57 -5.582 1 98.75 101 GLN A N 1
ATOM 783 C CA . GLN A 1 101 ? -2.939 8.484 -5.625 1 98.75 101 GLN A CA 1
ATOM 784 C C . GLN A 1 101 ? -3.174 7.902 -4.234 1 98.75 101 GLN A C 1
ATOM 786 O O . GLN A 1 101 ? -2.219 7.605 -3.514 1 98.75 101 GLN A O 1
ATOM 791 N N . VAL A 1 102 ? -4.449 7.77 -3.883 1 98.88 102 VAL A N 1
ATOM 792 C CA . VAL A 1 102 ? -4.797 7.316 -2.539 1 98.88 102 VAL A CA 1
ATOM 793 C C . VAL A 1 102 ? -5.797 6.164 -2.621 1 98.88 102 VAL A C 1
ATOM 795 O O . VAL A 1 102 ? -6.809 6.262 -3.32 1 98.88 102 VAL A O 1
ATOM 798 N N . VAL A 1 103 ? -5.504 5.113 -2.004 1 98.81 103 VAL A N 1
ATOM 799 C CA . VAL A 1 103 ? -6.379 3.951 -1.893 1 98.81 103 VAL A CA 1
ATOM 800 C C . VAL A 1 103 ? -6.473 3.516 -0.431 1 98.81 103 VAL A C 1
ATOM 802 O O . VAL A 1 103 ? -5.465 3.473 0.278 1 98.81 103 VAL A O 1
ATOM 805 N N . ASP A 1 104 ? -7.676 3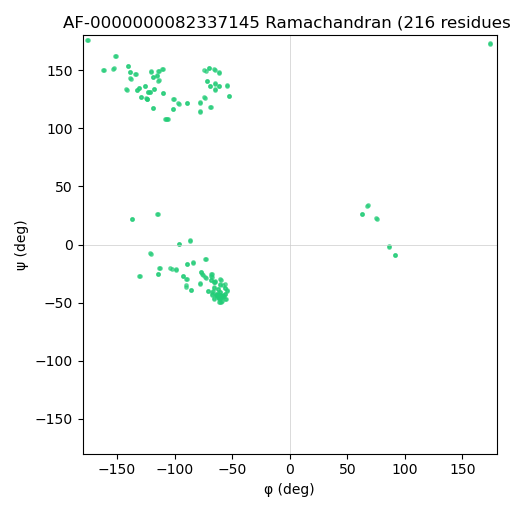.232 0.03 1 98.88 104 ASP A N 1
ATOM 806 C CA . ASP A 1 104 ? -7.906 2.721 1.377 1 98.88 104 ASP A CA 1
ATOM 807 C C . ASP A 1 104 ? -8.586 1.355 1.335 1 98.88 104 ASP A C 1
ATOM 809 O O . ASP A 1 104 ? -9.43 1.103 0.47 1 98.88 104 ASP A O 1
ATOM 813 N N . PHE A 1 105 ? -8.25 0.58 2.357 1 98.88 105 PHE A N 1
ATOM 814 C CA . PHE A 1 105 ? -9.031 -0.648 2.447 1 98.88 105 PHE A CA 1
ATOM 815 C C . PHE A 1 105 ? -9.086 -1.146 3.885 1 98.88 105 PHE A C 1
ATOM 817 O O . PHE A 1 105 ? -8.234 -0.799 4.707 1 98.88 105 PHE A O 1
ATOM 824 N N . THR A 1 106 ? -10.188 -1.846 4.191 1 98.56 106 THR A N 1
ATOM 825 C CA . THR A 1 106 ? -10.305 -2.689 5.379 1 98.56 106 THR A CA 1
ATOM 826 C C . THR A 1 106 ? -9.828 -4.109 5.078 1 98.56 106 THR A C 1
ATOM 828 O O . THR A 1 106 ? -10.375 -4.777 4.195 1 98.56 106 THR A O 1
ATOM 831 N N . PRO A 1 107 ? -8.805 -4.555 5.859 1 98.06 107 PRO A N 1
ATOM 832 C CA . PRO A 1 107 ? -8.258 -5.879 5.555 1 98.06 107 PRO A CA 1
ATOM 833 C C . PRO A 1 107 ? -9.336 -6.961 5.492 1 98.06 107 PRO A C 1
ATOM 835 O O . PRO A 1 107 ? -10.133 -7.102 6.422 1 98.06 107 PRO A O 1
ATOM 838 N N . GLY A 1 108 ? -9.344 -7.711 4.395 1 96.88 108 GLY A N 1
ATOM 839 C CA . GLY A 1 108 ? -10.203 -8.883 4.254 1 96.88 108 GLY A CA 1
ATOM 840 C C . GLY A 1 108 ? -11.594 -8.547 3.74 1 96.88 108 GLY A C 1
ATOM 841 O O . GLY A 1 108 ? -12.406 -9.438 3.508 1 96.88 108 GLY A O 1
ATOM 842 N N . ILE A 1 109 ? -11.859 -7.254 3.523 1 96.75 109 ILE A N 1
ATOM 843 C CA . ILE A 1 109 ? -13.164 -6.855 3.006 1 96.75 109 ILE A CA 1
ATOM 844 C C . ILE A 1 109 ? -13.062 -6.57 1.509 1 96.75 109 ILE A C 1
ATOM 846 O O . ILE A 1 109 ? -12.375 -5.633 1.097 1 96.75 109 ILE A O 1
ATOM 850 N N . PHE A 1 110 ? -13.82 -7.422 0.739 1 96.12 110 PHE A N 1
ATOM 851 C CA . PHE A 1 110 ? -13.727 -7.328 -0.712 1 96.12 110 PHE A CA 1
ATOM 852 C C . PHE A 1 110 ? -15.086 -7.031 -1.329 1 96.12 110 PHE A C 1
ATOM 854 O O . PHE A 1 110 ? -16.125 -7.406 -0.774 1 96.12 110 PHE A O 1
ATOM 861 N N . MET B 1 1 ? 17.016 -6.277 4.172 1 90.19 1 MET B N 1
ATOM 862 C CA . MET B 1 1 ? 15.992 -5.371 4.684 1 90.19 1 MET B CA 1
ATOM 863 C C . MET B 1 1 ? 14.617 -5.73 4.129 1 90.19 1 MET B C 1
ATOM 865 O O . MET B 1 1 ? 14.508 -6.199 2.994 1 90.19 1 MET B O 1
ATOM 869 N N . SER B 1 2 ? 13.648 -5.512 4.887 1 97.38 2 SER B N 1
ATOM 870 C CA . SER B 1 2 ? 12.32 -5.941 4.484 1 97.38 2 SER B CA 1
ATOM 871 C C . SER B 1 2 ? 11.797 -5.102 3.324 1 97.38 2 SER B C 1
ATOM 873 O O . SER B 1 2 ? 12.258 -3.98 3.104 1 97.38 2 SER B O 1
ATOM 875 N N . ILE B 1 3 ? 10.969 -5.645 2.539 1 98.69 3 ILE B N 1
ATOM 876 C CA . ILE B 1 3 ? 10.359 -4.957 1.402 1 98.69 3 ILE B CA 1
ATOM 877 C C . ILE B 1 3 ? 8.844 -5 1.523 1 98.69 3 ILE B C 1
ATOM 879 O O . ILE B 1 3 ? 8.266 -6.035 1.864 1 98.69 3 ILE B O 1
ATOM 883 N N . THR B 1 4 ? 8.289 -3.871 1.35 1 98.88 4 THR B N 1
ATOM 884 C CA . THR B 1 4 ? 6.844 -3.781 1.188 1 98.88 4 THR B CA 1
ATOM 885 C C . THR B 1 4 ? 6.469 -3.734 -0.291 1 98.88 4 THR B C 1
ATOM 887 O O . THR B 1 4 ? 6.977 -2.898 -1.04 1 98.88 4 THR B O 1
ATOM 890 N N . HIS B 1 5 ? 5.684 -4.691 -0.691 1 98.94 5 HIS B N 1
ATOM 891 C CA . HIS B 1 5 ? 5.207 -4.871 -2.059 1 98.94 5 HIS B CA 1
ATOM 892 C C . HIS B 1 5 ? 3.729 -4.523 -2.18 1 98.94 5 HIS B C 1
ATOM 894 O O . HIS B 1 5 ? 2.873 -5.246 -1.661 1 98.94 5 HIS B O 1
ATOM 900 N N . ILE B 1 6 ? 3.406 -3.361 -2.85 1 98.94 6 ILE B N 1
ATOM 901 C CA . ILE B 1 6 ? 2.039 -2.873 -3.002 1 98.94 6 ILE B CA 1
ATOM 902 C C . ILE B 1 6 ? 1.524 -3.211 -4.398 1 98.94 6 ILE B C 1
ATOM 904 O O . ILE B 1 6 ? 2.178 -2.904 -5.398 1 98.94 6 ILE B O 1
ATOM 908 N N . VAL B 1 7 ? 0.394 -3.885 -4.461 1 98.88 7 VAL B N 1
ATOM 909 C CA . VAL B 1 7 ? -0.267 -4.219 -5.719 1 98.88 7 VAL B CA 1
ATOM 910 C C . VAL B 1 7 ? -1.655 -3.584 -5.758 1 98.88 7 VAL B C 1
ATOM 912 O O . VAL B 1 7 ? -2.506 -3.885 -4.918 1 98.88 7 VAL B O 1
ATOM 915 N N . LEU B 1 8 ? -1.851 -2.713 -6.699 1 98.88 8 LEU B N 1
ATOM 916 C CA . LEU B 1 8 ? -3.139 -2.072 -6.938 1 98.88 8 LEU B CA 1
ATOM 917 C C . LEU B 1 8 ? -3.76 -2.568 -8.242 1 98.88 8 LEU B C 1
ATOM 919 O O . LEU B 1 8 ? -3.094 -2.605 -9.281 1 98.88 8 LEU B O 1
ATOM 923 N N . LEU B 1 9 ? -5.039 -2.969 -8.164 1 98.69 9 LEU B N 1
ATOM 924 C CA . LEU B 1 9 ? -5.699 -3.559 -9.32 1 98.69 9 LEU B CA 1
ATOM 925 C C . LEU B 1 9 ? -6.992 -2.818 -9.648 1 98.69 9 LEU B C 1
ATOM 927 O O . LEU B 1 9 ? -7.734 -2.428 -8.742 1 98.69 9 LEU B O 1
ATOM 931 N N . GLN B 1 10 ? -7.184 -2.584 -10.867 1 98.44 10 GLN B N 1
ATOM 932 C CA . GLN B 1 10 ? -8.484 -2.248 -11.43 1 98.44 10 GLN B CA 1
ATOM 933 C C . GLN B 1 10 ? -9.062 -3.422 -12.211 1 98.44 10 GLN B C 1
ATOM 935 O O . GLN B 1 10 ? -8.578 -3.746 -13.297 1 98.44 10 GLN B O 1
ATOM 940 N N . PHE B 1 11 ? -10.086 -4.051 -11.672 1 98.25 11 PHE B N 1
ATOM 941 C CA . PHE B 1 11 ? -10.727 -5.141 -12.398 1 98.25 11 PHE B CA 1
ATOM 942 C C . PHE B 1 11 ? -11.57 -4.594 -13.547 1 98.25 11 PHE B C 1
ATOM 944 O O . PHE B 1 11 ? -12.141 -3.508 -13.438 1 98.25 11 PHE B O 1
ATOM 951 N N . LYS B 1 12 ? -11.68 -5.406 -14.586 1 97.25 12 LYS B N 1
ATOM 952 C CA . LYS B 1 12 ? -12.555 -5.047 -15.695 1 97.25 12 LYS B CA 1
ATOM 953 C C . LYS B 1 12 ? -14.016 -5.023 -15.266 1 97.25 12 LYS B C 1
ATOM 955 O O . LYS B 1 12 ? -14.422 -5.797 -14.398 1 97.25 12 LYS B O 1
ATOM 960 N N . GLN B 1 13 ? -14.758 -4.195 -15.945 1 93.38 13 GLN B N 1
ATOM 961 C CA . GLN B 1 13 ? -16.156 -4.008 -15.578 1 93.38 13 GLN B CA 1
ATOM 962 C C . GLN B 1 13 ? -16.969 -5.266 -15.867 1 93.38 13 GLN B C 1
ATOM 964 O O . GLN B 1 13 ? -17.969 -5.531 -15.188 1 93.38 13 GLN B O 1
ATOM 969 N N . ASN B 1 14 ? -16.562 -6.082 -16.781 1 94 14 ASN B N 1
ATOM 970 C CA . ASN B 1 14 ? -17.375 -7.219 -17.219 1 94 14 ASN B CA 1
ATOM 971 C C . ASN B 1 14 ? -16.969 -8.5 -16.484 1 94 14 ASN B C 1
ATOM 973 O O . ASN B 1 14 ? -17.531 -9.562 -16.734 1 94 14 ASN B O 1
ATOM 977 N N . VAL B 1 15 ? -15.992 -8.359 -15.602 1 96.25 15 VAL B N 1
ATOM 978 C CA . VAL B 1 15 ? -15.594 -9.531 -14.82 1 96.25 15 VAL B CA 1
ATOM 979 C C . VAL B 1 15 ? -16.641 -9.82 -13.758 1 96.25 15 VAL B C 1
ATOM 981 O O . VAL B 1 15 ? -17.016 -8.93 -12.984 1 96.25 15 VAL B O 1
ATOM 984 N N . PRO B 1 16 ? -17.156 -11.086 -13.719 1 96.25 16 PRO B N 1
ATOM 985 C CA . PRO B 1 16 ? -18.156 -11.43 -12.703 1 96.25 16 PRO B CA 1
ATOM 986 C C . PRO B 1 16 ? -17.609 -11.289 -11.281 1 96.25 16 PRO B C 1
ATOM 988 O O . PRO B 1 16 ? -16.438 -11.57 -11.031 1 96.25 16 PRO B O 1
ATOM 991 N N . PRO B 1 17 ? -18.484 -10.938 -10.367 1 95.38 17 PRO B N 1
ATOM 992 C CA . PRO B 1 17 ? -18.062 -10.742 -8.984 1 95.38 17 PRO B CA 1
ATOM 993 C C . PRO B 1 17 ? -17.406 -11.984 -8.383 1 95.38 17 PRO B C 1
ATOM 995 O O . PRO B 1 17 ? -16.469 -11.859 -7.59 1 95.38 17 PRO B O 1
ATOM 998 N N . ASP B 1 18 ? -17.875 -13.117 -8.766 1 96.62 18 ASP B N 1
ATOM 999 C CA . ASP B 1 18 ? -17.281 -14.344 -8.227 1 96.62 18 ASP B CA 1
ATOM 1000 C C . ASP B 1 18 ? -15.836 -14.508 -8.68 1 96.62 18 ASP B C 1
ATOM 1002 O O . ASP B 1 18 ? -15 -15 -7.922 1 96.62 18 ASP B O 1
ATOM 1006 N N . ALA B 1 19 ? -15.602 -14.109 -9.906 1 96.94 19 ALA B N 1
ATOM 1007 C CA . ALA B 1 19 ? -14.234 -14.188 -10.422 1 96.94 19 ALA B CA 1
ATOM 1008 C C . ALA B 1 19 ? -13.32 -13.211 -9.688 1 96.94 19 ALA B C 1
ATOM 1010 O O . ALA B 1 19 ? -12.172 -13.539 -9.375 1 96.94 19 ALA B O 1
ATOM 1011 N N . VAL B 1 20 ? -13.82 -12.047 -9.43 1 97.25 20 VAL B N 1
ATOM 1012 C CA . VAL B 1 20 ? -13.062 -11.055 -8.672 1 97.25 20 VAL B CA 1
ATOM 1013 C C . VAL B 1 20 ? -12.766 -11.586 -7.27 1 97.25 20 VAL B C 1
ATOM 1015 O O . VAL B 1 20 ? -11.617 -11.539 -6.812 1 97.25 20 VAL B O 1
ATOM 1018 N N . GLN B 1 21 ? -13.758 -12.141 -6.617 1 97 21 GLN B N 1
ATOM 1019 C CA . GLN B 1 21 ? -13.594 -12.688 -5.273 1 97 21 GLN B CA 1
ATOM 1020 C C . GLN B 1 21 ? -12.57 -13.812 -5.25 1 97 21 GLN B C 1
ATOM 1022 O O . GLN B 1 21 ? -11.742 -13.891 -4.344 1 97 21 GLN B O 1
ATOM 1027 N N . ASN B 1 22 ? -12.734 -14.648 -6.238 1 97.44 22 ASN B N 1
ATOM 1028 C CA . ASN B 1 22 ? -11.797 -15.758 -6.332 1 97.44 22 ASN B CA 1
ATOM 1029 C C . ASN B 1 22 ? -10.359 -15.273 -6.516 1 97.44 22 ASN B C 1
ATOM 1031 O O . ASN B 1 22 ? -9.438 -15.805 -5.898 1 97.44 22 ASN B O 1
ATOM 1035 N N . ALA B 1 23 ? -10.18 -14.297 -7.375 1 97.81 23 ALA B N 1
ATOM 1036 C CA . ALA B 1 23 ? -8.852 -13.727 -7.59 1 97.81 23 ALA B CA 1
ATOM 1037 C C . ALA B 1 23 ? -8.297 -13.133 -6.301 1 97.81 23 ALA B C 1
ATOM 1039 O O . ALA B 1 23 ? -7.121 -13.344 -5.973 1 97.81 23 ALA B O 1
ATOM 1040 N N . CYS B 1 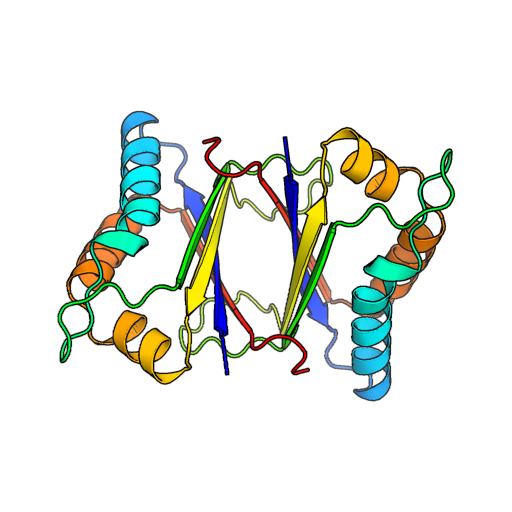24 ? -9.125 -12.477 -5.547 1 98.19 24 CYS B N 1
ATOM 1041 C CA . CYS B 1 24 ? -8.703 -11.859 -4.293 1 98.19 24 CYS B CA 1
ATOM 1042 C C . CYS B 1 24 ? -8.32 -12.922 -3.264 1 98.19 24 CYS B C 1
ATOM 1044 O O . CYS B 1 24 ? -7.312 -12.789 -2.57 1 98.19 24 CYS B O 1
ATOM 1046 N N . LYS B 1 25 ? -9.156 -13.961 -3.199 1 97.62 25 LYS B N 1
ATOM 1047 C CA . LYS B 1 25 ? -8.852 -15.062 -2.293 1 97.62 25 LYS B CA 1
ATOM 1048 C C . LYS B 1 25 ? -7.523 -15.727 -2.646 1 97.62 25 LYS B C 1
ATOM 1050 O O . LYS B 1 25 ? -6.727 -16.047 -1.763 1 97.62 25 LYS B O 1
ATOM 1055 N N . LYS B 1 26 ? -7.344 -15.93 -3.883 1 97.5 26 LYS B N 1
ATOM 1056 C CA . LYS B 1 26 ? -6.09 -16.531 -4.336 1 97.5 26 LYS B CA 1
ATOM 1057 C C . LYS B 1 26 ? -4.898 -15.656 -3.975 1 97.5 26 LYS B C 1
ATOM 1059 O O . LYS B 1 26 ? -3.859 -16.156 -3.539 1 97.5 26 LYS B O 1
ATOM 1064 N N . MET B 1 27 ? -5.012 -14.383 -4.176 1 97.94 27 MET B N 1
ATOM 1065 C CA . MET B 1 27 ? -3.934 -13.461 -3.846 1 97.94 27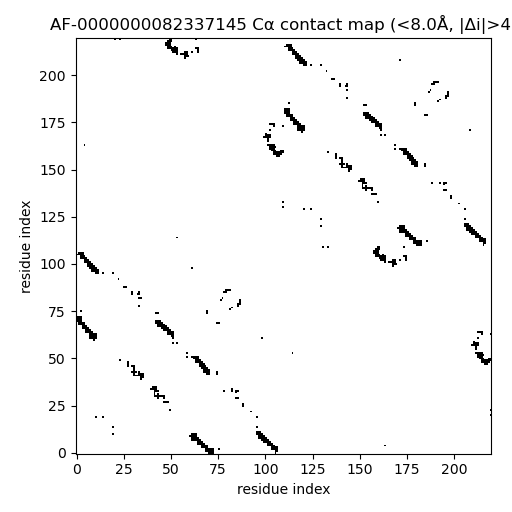 MET B CA 1
ATOM 1066 C C . MET B 1 27 ? -3.59 -13.531 -2.361 1 97.94 27 MET B C 1
ATOM 1068 O O . MET B 1 27 ? -2.418 -13.633 -1.996 1 97.94 27 MET B O 1
ATOM 1072 N N . LEU B 1 28 ? -4.594 -13.547 -1.519 1 98.06 28 LEU B N 1
ATOM 1073 C CA . LEU B 1 28 ? -4.355 -13.648 -0.083 1 98.06 28 LEU B CA 1
ATOM 1074 C C . LEU B 1 28 ? -3.727 -15 0.269 1 98.06 28 LEU B C 1
ATOM 1076 O O . LEU B 1 28 ? -2.885 -15.078 1.166 1 98.06 28 LEU B O 1
ATOM 1080 N N . GLY B 1 29 ? -4.082 -16 -0.484 1 98 29 GLY B N 1
ATOM 1081 C CA . GLY B 1 29 ? -3.598 -17.359 -0.245 1 98 29 GLY B CA 1
ATOM 1082 C C . GLY B 1 29 ? -2.143 -17.547 -0.625 1 98 29 GLY B C 1
ATOM 1083 O O . GLY B 1 29 ? -1.517 -18.531 -0.233 1 98 29 GLY B O 1
ATOM 1084 N N . LEU B 1 30 ? -1.562 -16.562 -1.366 1 98.31 30 LEU B N 1
ATOM 1085 C CA . LEU B 1 30 ? -0.165 -16.672 -1.774 1 98.31 30 LEU B CA 1
ATOM 1086 C C . LEU B 1 30 ? 0.752 -16.75 -0.559 1 98.31 30 LEU B C 1
ATOM 1088 O O . LEU B 1 30 ? 1.811 -17.375 -0.619 1 98.31 30 LEU B O 1
ATOM 1092 N N . ARG B 1 31 ? 0.36 -16.141 0.545 1 97.75 31 ARG B N 1
ATOM 1093 C CA . ARG B 1 31 ? 1.169 -16.156 1.759 1 97.75 31 ARG B CA 1
ATOM 1094 C C . ARG B 1 31 ? 1.5 -17.594 2.168 1 97.75 31 ARG B C 1
ATOM 1096 O O . ARG B 1 31 ? 2.629 -17.891 2.572 1 97.75 31 ARG B O 1
ATOM 1103 N N . GLU B 1 32 ? 0.516 -18.484 2.02 1 97.62 32 GLU B N 1
ATOM 1104 C CA . GLU B 1 32 ? 0.679 -19.875 2.451 1 97.62 32 GLU B CA 1
ATOM 1105 C C . GLU B 1 32 ? 1.178 -20.75 1.308 1 97.62 32 GLU B C 1
ATOM 1107 O O . GLU B 1 32 ? 1.828 -21.766 1.542 1 97.62 32 GLU B O 1
ATOM 1112 N N . GLN B 1 33 ? 0.874 -20.359 0.103 1 97.62 33 GLN B N 1
ATOM 1113 C CA . GLN B 1 33 ? 1.12 -21.25 -1.029 1 97.62 33 GLN B CA 1
ATOM 1114 C C . GLN B 1 33 ? 2.518 -21.031 -1.602 1 97.62 33 GLN B C 1
ATOM 1116 O O . GLN B 1 33 ? 3.082 -21.938 -2.229 1 97.62 33 GLN B O 1
ATOM 1121 N N . CYS B 1 34 ? 3.039 -19.844 -1.498 1 98.25 34 CYS B N 1
ATOM 1122 C CA . CYS B 1 34 ? 4.395 -19.562 -1.965 1 98.25 34 CYS B CA 1
ATOM 1123 C C . CYS B 1 34 ? 5.43 -20.078 -0.971 1 98.25 34 CYS B C 1
ATOM 1125 O O . CYS B 1 34 ? 5.555 -19.547 0.133 1 98.25 34 CYS B O 1
ATOM 1127 N N . LEU B 1 35 ? 6.199 -21.047 -1.368 1 96.62 35 LEU B N 1
ATOM 1128 C CA . LEU B 1 35 ? 7.184 -21.703 -0.518 1 96.62 35 LEU B CA 1
ATOM 1129 C C . LEU B 1 35 ? 8.602 -21.422 -1.018 1 96.62 35 LEU B C 1
ATOM 1131 O O . LEU B 1 35 ? 8.844 -21.422 -2.227 1 96.62 35 LEU B O 1
ATOM 1135 N N . HIS B 1 36 ? 9.414 -21.25 -0.066 1 94.19 36 HIS B N 1
ATOM 1136 C CA . HIS B 1 36 ? 10.82 -21.062 -0.414 1 94.19 36 HIS B CA 1
ATOM 1137 C C . HIS B 1 36 ? 11.406 -22.312 -1.048 1 94.19 36 HIS B C 1
ATOM 1139 O O . HIS B 1 36 ? 11.18 -23.422 -0.562 1 94.19 36 HIS B O 1
ATOM 1145 N N . PRO B 1 37 ? 12.203 -22.078 -2.084 1 90.25 37 PRO B N 1
ATOM 1146 C CA . PRO B 1 37 ? 12.68 -23.25 -2.83 1 90.25 37 PRO B CA 1
ATOM 1147 C C . PRO B 1 37 ? 13.594 -24.156 -2.004 1 90.25 37 PRO B C 1
ATOM 1149 O O . PRO B 1 37 ? 13.602 -25.375 -2.184 1 90.25 37 PRO B O 1
ATOM 1152 N N . SER B 1 38 ? 14.367 -23.594 -1.063 1 92.75 38 SER B N 1
ATOM 1153 C CA . SER B 1 38 ? 15.336 -24.375 -0.306 1 92.75 38 SER B CA 1
ATOM 1154 C C . SER B 1 38 ? 14.711 -24.938 0.964 1 92.75 38 SER B C 1
ATOM 1156 O O . SER B 1 38 ? 14.977 -26.094 1.335 1 92.75 38 SER B O 1
ATOM 1158 N N . THR B 1 39 ? 13.828 -24.25 1.646 1 93.81 39 THR B N 1
ATOM 1159 C CA . THR B 1 39 ? 13.32 -24.641 2.957 1 93.81 39 THR B CA 1
ATOM 1160 C C . THR B 1 39 ? 11.922 -25.25 2.842 1 93.81 39 THR B C 1
ATOM 1162 O O . THR B 1 39 ? 11.438 -25.891 3.775 1 93.81 39 THR B O 1
ATOM 1165 N N . THR B 1 40 ? 11.234 -24.969 1.769 1 94 40 THR B N 1
ATOM 1166 C CA . THR B 1 40 ? 9.859 -25.406 1.527 1 94 40 THR B CA 1
ATOM 1167 C C . THR B 1 40 ? 8.922 -24.812 2.58 1 94 40 THR B C 1
ATOM 1169 O O . THR B 1 40 ? 7.93 -25.453 2.953 1 94 40 THR B O 1
ATOM 1172 N N . LYS B 1 41 ? 9.297 -23.734 3.094 1 96.44 41 LYS B N 1
ATOM 1173 C CA . LYS B 1 41 ? 8.461 -23 4.031 1 96.44 41 LYS B CA 1
ATOM 1174 C C . LYS B 1 41 ? 7.953 -21.703 3.406 1 96.44 41 LYS B C 1
ATOM 1176 O O . LYS B 1 41 ? 8.586 -21.156 2.498 1 96.44 41 LYS B O 1
ATOM 1181 N N . PRO B 1 42 ? 6.746 -21.266 3.887 1 97.5 42 PRO B N 1
ATOM 1182 C CA . PRO B 1 42 ? 6.305 -19.938 3.414 1 97.5 42 PRO B CA 1
ATOM 1183 C C . PRO B 1 42 ? 7.34 -18.844 3.662 1 97.5 42 PRO B C 1
ATOM 1185 O O . PRO B 1 42 ? 7.965 -18.812 4.727 1 97.5 42 PRO B O 1
ATOM 1188 N N . TYR B 1 43 ? 7.57 -17.969 2.666 1 97.81 43 TYR B N 1
ATOM 1189 C CA . TYR B 1 43 ? 8.602 -16.953 2.82 1 97.81 43 TYR B CA 1
ATOM 1190 C C . TYR B 1 43 ? 8.016 -15.547 2.711 1 97.81 43 TYR B C 1
ATOM 1192 O O . TYR B 1 43 ? 8.719 -14.555 2.896 1 97.81 43 TYR B O 1
ATOM 1200 N N . ILE B 1 44 ? 6.723 -15.422 2.33 1 98.19 44 ILE B N 1
ATOM 1201 C CA . ILE B 1 44 ? 6.012 -14.148 2.424 1 98.19 44 ILE B CA 1
ATOM 1202 C C . ILE B 1 44 ? 5.598 -13.898 3.871 1 98.19 44 ILE B C 1
ATOM 1204 O O . ILE B 1 44 ? 4.875 -14.695 4.469 1 98.19 44 ILE B O 1
ATOM 1208 N N . LEU B 1 45 ? 6.027 -12.812 4.418 1 98.25 45 LEU B N 1
ATOM 1209 C CA . LEU B 1 45 ? 5.828 -12.531 5.836 1 98.25 45 LEU B CA 1
ATOM 1210 C C . LEU B 1 45 ? 4.363 -12.227 6.133 1 98.25 45 LEU B C 1
ATOM 1212 O O . LEU B 1 45 ? 3.834 -12.648 7.164 1 98.25 45 LEU B O 1
ATOM 1216 N N . SER B 1 46 ? 3.75 -11.508 5.258 1 98.38 46 SER B N 1
ATOM 1217 C CA . SER B 1 46 ? 2.348 -11.148 5.441 1 98.38 46 SER B CA 1
ATOM 1218 C C . SER B 1 46 ? 1.716 -10.695 4.125 1 98.38 46 SER B C 1
ATOM 1220 O O . SER B 1 46 ? 2.412 -10.219 3.227 1 98.38 46 SER B O 1
ATOM 1222 N N . VAL B 1 47 ? 0.468 -10.914 4 1 98.5 47 VAL B N 1
ATOM 1223 C CA . VAL B 1 47 ? -0.372 -10.414 2.918 1 98.5 47 VAL B CA 1
ATOM 1224 C C . VAL B 1 47 ? -1.652 -9.812 3.494 1 98.5 47 VAL B C 1
ATOM 1226 O O . VAL B 1 47 ? -2.25 -10.375 4.414 1 98.5 47 VAL B O 1
ATOM 1229 N N . SER B 1 48 ? -1.993 -8.672 3.031 1 98.62 48 SER B N 1
ATOM 1230 C CA . SER B 1 48 ? -3.246 -8.008 3.369 1 98.62 48 SER B CA 1
ATOM 1231 C C . SER B 1 48 ? -3.852 -7.316 2.152 1 98.62 48 SER B C 1
ATOM 1233 O O . SER B 1 48 ? -3.146 -7.012 1.188 1 98.62 48 SER B O 1
ATOM 1235 N N . GLY B 1 49 ? -5.172 -7.168 2.166 1 98.62 49 GLY B N 1
ATOM 1236 C CA . GLY B 1 49 ? -5.82 -6.5 1.049 1 98.62 49 GLY B CA 1
ATOM 1237 C C . GLY B 1 49 ? -7.312 -6.312 1.252 1 98.62 49 GLY B C 1
ATOM 1238 O O . GLY B 1 49 ? -7.863 -6.734 2.271 1 98.62 49 GLY B O 1
ATOM 1239 N N . GLY B 1 50 ? -7.859 -5.629 0.263 1 98.62 50 GLY B N 1
ATOM 1240 C CA . GLY B 1 50 ? -9.289 -5.352 0.279 1 98.62 50 GLY B CA 1
ATOM 1241 C C . GLY B 1 50 ? -9.727 -4.445 -0.853 1 98.62 50 GLY B C 1
ATOM 1242 O O . GLY B 1 50 ? -8.906 -4 -1.657 1 98.62 50 GLY B O 1
ATOM 1243 N N . LYS B 1 51 ? -11.062 -4.316 -0.917 1 98.38 51 LYS B N 1
ATOM 1244 C CA . LYS B 1 51 ? -11.664 -3.365 -1.845 1 98.38 51 LYS B CA 1
ATOM 1245 C C . LYS B 1 51 ? -11.445 -1.929 -1.377 1 98.38 51 LYS B C 1
ATOM 1247 O O . LYS B 1 51 ? -11.539 -1.638 -0.183 1 98.38 51 LYS B O 1
ATOM 1252 N N . ASP B 1 52 ? -11.18 -1.046 -2.352 1 98.62 52 ASP B N 1
ATOM 1253 C CA . ASP B 1 52 ? -10.977 0.363 -2.025 1 98.62 52 ASP B CA 1
ATOM 1254 C C . ASP B 1 52 ? -12.227 0.962 -1.388 1 98.62 52 ASP B C 1
ATOM 1256 O O . ASP B 1 52 ? -13.344 0.709 -1.842 1 98.62 52 ASP B O 1
ATOM 1260 N N . ASN B 1 53 ? -12 1.757 -0.321 1 98.56 53 ASN B N 1
ATOM 1261 C CA . ASN B 1 53 ? -13.086 2.5 0.305 1 98.56 53 ASN B CA 1
ATOM 1262 C C . ASN B 1 53 ? -12.672 3.93 0.641 1 98.56 53 ASN B C 1
ATOM 1264 O O . ASN B 1 53 ? -13.234 4.551 1.543 1 98.56 53 ASN B O 1
ATOM 1268 N N . SER B 1 54 ? -11.625 4.453 -0.044 1 98.56 54 SER B N 1
ATOM 1269 C CA . SER B 1 54 ? -11.172 5.824 0.193 1 98.56 54 SER B CA 1
ATOM 1270 C C . SER B 1 54 ? -12.242 6.832 -0.212 1 98.56 54 SER B C 1
ATOM 1272 O O . SER B 1 54 ? -12.797 6.754 -1.314 1 98.56 54 SER B O 1
ATOM 1274 N N . PRO B 1 55 ? -12.516 7.793 0.61 1 98.19 55 PRO B N 1
ATOM 1275 C CA . PRO B 1 55 ? -13.5 8.82 0.255 1 98.19 55 PRO B CA 1
ATOM 1276 C C . PRO B 1 55 ? -12.883 9.977 -0.535 1 98.19 55 PRO B C 1
ATOM 1278 O O . PRO B 1 55 ? -13.586 10.922 -0.903 1 98.19 55 PRO B O 1
ATOM 1281 N N . GLU B 1 56 ? -11.617 9.961 -0.894 1 97.38 56 GLU B N 1
ATOM 1282 C CA . GLU B 1 56 ? -10.898 11.141 -1.367 1 97.38 56 GLU B CA 1
ATOM 1283 C C . GLU B 1 56 ? -11.031 11.297 -2.879 1 97.38 56 GLU B C 1
ATOM 1285 O O . GLU B 1 56 ? -10.719 12.352 -3.43 1 97.38 56 GLU B O 1
ATOM 1290 N N . GLY B 1 57 ? -11.43 10.234 -3.557 1 97.31 57 GLY B N 1
ATOM 1291 C CA . GLY B 1 57 ? -11.617 10.328 -4.996 1 97.31 57 GLY B CA 1
ATOM 1292 C C . GLY B 1 57 ? -10.32 10.344 -5.77 1 97.31 57 GLY B C 1
ATOM 1293 O O . GLY B 1 57 ? -10.266 10.836 -6.898 1 97.31 57 GLY B O 1
ATOM 1294 N N . LYS B 1 58 ? -9.281 9.859 -5.191 1 97.88 58 LYS B N 1
ATOM 1295 C CA . LYS B 1 58 ? -7.973 9.914 -5.824 1 97.88 58 LYS B CA 1
ATOM 1296 C C . LYS B 1 58 ? -7.465 8.508 -6.156 1 97.88 58 LYS B C 1
ATOM 1298 O O . LYS B 1 58 ? -6.262 8.25 -6.086 1 97.88 58 LYS B O 1
ATOM 1303 N N . GLN B 1 59 ? -8.305 7.539 -6.352 1 97.94 59 GLN B N 1
ATOM 1304 C CA . GLN B 1 59 ? -7.867 6.156 -6.5 1 97.94 59 GLN B CA 1
ATOM 1305 C C . GLN B 1 59 ? -7.289 5.91 -7.895 1 97.94 59 GLN B C 1
ATOM 1307 O O . GLN B 1 59 ? -6.516 4.973 -8.094 1 97.94 59 GLN B O 1
ATOM 1312 N N . GLY B 1 60 ? -7.672 6.738 -8.938 1 96.81 60 GLY B N 1
ATOM 1313 C CA . GLY B 1 60 ? -7.18 6.559 -10.289 1 96.81 60 GLY B CA 1
ATOM 1314 C C . GLY B 1 60 ? -7.688 5.293 -10.945 1 96.81 60 GLY B C 1
ATOM 1315 O O . GLY B 1 60 ? -6.938 4.594 -11.633 1 96.81 60 GLY B O 1
ATOM 1316 N N . GLY B 1 61 ? -8.883 4.891 -10.656 1 97.31 61 GLY B N 1
ATOM 1317 C CA . GLY B 1 61 ? -9.5 3.727 -11.273 1 97.31 61 GLY B CA 1
ATOM 1318 C C . GLY B 1 61 ? -9.266 2.445 -10.492 1 97.31 61 GLY B C 1
ATOM 1319 O O . GLY B 1 61 ? -9.922 1.432 -10.742 1 97.31 61 GLY B O 1
ATOM 1320 N N . ILE B 1 62 ? -8.414 2.496 -9.492 1 98.62 62 ILE B N 1
ATOM 1321 C CA . ILE B 1 62 ? -8.07 1.313 -8.711 1 98.62 62 ILE B CA 1
ATOM 1322 C C . ILE B 1 62 ? -9.273 0.876 -7.879 1 98.62 62 ILE B C 1
ATOM 1324 O O . ILE B 1 62 ? -9.938 1.707 -7.262 1 98.62 62 ILE B O 1
ATOM 1328 N N . THR B 1 63 ? -9.5 -0.412 -7.863 1 98.25 63 THR B N 1
ATOM 1329 C CA . THR B 1 63 ? -10.656 -0.925 -7.145 1 98.25 63 THR B CA 1
ATOM 1330 C C . THR B 1 63 ? -10.219 -1.777 -5.953 1 98.25 63 THR B C 1
ATOM 1332 O O . THR B 1 63 ? -10.984 -1.955 -5 1 98.25 63 THR B O 1
ATOM 1335 N N . HIS B 1 64 ? -9.008 -2.363 -6.02 1 98.75 64 HIS B N 1
ATOM 1336 C CA . HIS B 1 64 ? -8.508 -3.252 -4.98 1 98.75 64 HIS B CA 1
ATOM 1337 C C . HIS B 1 64 ? -7.031 -2.988 -4.691 1 98.75 64 HIS B C 1
ATOM 1339 O O . HIS B 1 64 ? -6.277 -2.609 -5.59 1 98.75 64 HIS B O 1
ATOM 1345 N N . ALA B 1 65 ? -6.703 -3.207 -3.516 1 98.88 65 ALA B N 1
ATOM 1346 C CA . ALA B 1 65 ? -5.312 -3.037 -3.113 1 98.88 65 ALA B CA 1
ATOM 1347 C C . ALA B 1 65 ? -4.836 -4.215 -2.268 1 98.88 65 ALA B C 1
ATOM 1349 O O . ALA B 1 65 ? -5.605 -4.773 -1.482 1 98.88 65 ALA B O 1
ATOM 1350 N N . PHE B 1 66 ? -3.602 -4.531 -2.406 1 98.88 66 PHE B N 1
ATOM 1351 C CA . PHE B 1 66 ? -2.934 -5.578 -1.643 1 98.88 66 PHE B CA 1
ATOM 1352 C C . PHE B 1 66 ? -1.541 -5.133 -1.216 1 98.88 66 PHE B C 1
ATOM 1354 O O . PHE B 1 66 ? -0.851 -4.434 -1.961 1 98.88 66 PHE B O 1
ATOM 1361 N N . ILE B 1 67 ? -1.151 -5.523 -0.048 1 98.88 67 ILE B N 1
ATOM 1362 C CA . ILE B 1 67 ? 0.18 -5.277 0.496 1 98.88 67 ILE B CA 1
ATOM 1363 C C . ILE B 1 67 ? 0.822 -6.598 0.909 1 98.88 67 ILE B C 1
ATOM 1365 O O . ILE B 1 67 ? 0.222 -7.383 1.647 1 98.88 67 ILE B O 1
ATOM 1369 N N . MET B 1 68 ? 1.988 -6.836 0.396 1 98.81 68 MET B N 1
ATOM 1370 C CA . MET B 1 68 ? 2.801 -7.98 0.797 1 98.81 68 MET B CA 1
ATOM 1371 C C . MET B 1 68 ? 4.129 -7.523 1.391 1 98.81 68 MET B C 1
ATOM 1373 O O . MET B 1 68 ? 4.73 -6.559 0.911 1 98.81 68 MET B O 1
ATOM 1377 N N . LYS B 1 69 ? 4.566 -8.273 2.381 1 98.69 69 LYS B N 1
ATOM 1378 C CA . LYS B 1 69 ? 5.871 -8 2.973 1 98.69 69 LYS B CA 1
ATOM 1379 C C . LYS B 1 69 ? 6.82 -9.188 2.787 1 98.69 69 LYS B C 1
ATOM 1381 O O . LYS B 1 69 ? 6.441 -10.336 3.025 1 98.69 69 LYS B O 1
ATOM 1386 N N . PHE B 1 70 ? 7.98 -8.82 2.379 1 98.56 70 PHE B N 1
ATOM 1387 C CA . PHE B 1 70 ? 9.07 -9.781 2.248 1 98.56 70 PHE B CA 1
ATOM 1388 C C . PHE B 1 70 ? 10.18 -9.484 3.246 1 98.56 70 PHE B C 1
ATOM 1390 O O . PHE B 1 70 ? 10.422 -8.32 3.584 1 98.56 70 PHE B O 1
ATOM 1397 N N . LYS B 1 71 ? 10.812 -10.523 3.641 1 96.69 71 LYS B N 1
ATOM 1398 C CA . LYS B 1 71 ? 11.898 -10.352 4.602 1 96.69 71 LYS B CA 1
ATOM 1399 C C . LYS B 1 71 ? 13.125 -9.742 3.938 1 96.69 71 LYS B C 1
ATOM 1401 O O . LYS B 1 71 ? 13.922 -9.062 4.598 1 96.69 71 LYS B O 1
ATOM 1406 N N . SER B 1 72 ? 13.266 -10 2.639 1 96.62 72 SER B N 1
ATOM 1407 C CA . SER B 1 72 ? 14.461 -9.531 1.94 1 96.62 72 SER B CA 1
ATOM 1408 C C . SER B 1 72 ? 14.18 -9.281 0.464 1 96.62 72 SER B C 1
ATOM 1410 O O . SER B 1 72 ? 13.164 -9.742 -0.066 1 96.62 72 SER B O 1
ATOM 1412 N N . ALA B 1 73 ? 15.07 -8.523 -0.146 1 97.19 73 ALA B N 1
ATOM 1413 C CA . ALA B 1 73 ? 15 -8.305 -1.588 1 97.19 73 ALA B CA 1
ATOM 1414 C C . ALA B 1 73 ? 15.117 -9.617 -2.352 1 97.19 73 ALA B C 1
ATOM 1416 O O . ALA B 1 73 ? 14.5 -9.781 -3.408 1 97.19 73 ALA B O 1
ATOM 1417 N N . ALA B 1 74 ? 15.914 -10.562 -1.827 1 96.62 74 ALA B N 1
ATOM 1418 C CA . ALA B 1 74 ? 16.078 -11.867 -2.461 1 96.62 74 ALA B CA 1
ATOM 1419 C C . ALA B 1 74 ? 14.75 -12.633 -2.477 1 96.62 74 ALA B C 1
ATOM 1421 O O . ALA B 1 74 ? 14.398 -13.258 -3.48 1 96.62 74 ALA B O 1
ATOM 1422 N N . ASP B 1 75 ? 14.047 -12.586 -1.384 1 97.62 75 ASP B N 1
ATOM 1423 C CA . ASP B 1 75 ? 12.734 -13.227 -1.332 1 97.62 75 ASP B CA 1
ATOM 1424 C C . ASP B 1 75 ? 11.781 -12.625 -2.361 1 97.62 75 ASP B C 1
ATOM 1426 O O . ASP B 1 75 ? 11.094 -13.352 -3.078 1 97.62 75 ASP B O 1
ATOM 1430 N N . ARG B 1 76 ? 11.758 -11.305 -2.42 1 98.38 76 ARG B N 1
ATOM 1431 C CA . ARG B 1 76 ? 10.906 -10.633 -3.396 1 98.38 76 ARG B CA 1
ATOM 1432 C C . ARG B 1 76 ? 11.32 -10.984 -4.82 1 98.38 76 ARG B C 1
ATOM 1434 O O . ARG B 1 76 ? 10.469 -11.219 -5.68 1 98.38 76 ARG B O 1
ATOM 1441 N N . GLU B 1 77 ? 12.602 -11.016 -5.066 1 97.62 77 GLU B N 1
ATOM 1442 C CA . GLU B 1 77 ? 13.094 -11.391 -6.391 1 97.62 77 GLU B CA 1
ATOM 1443 C C . GLU B 1 77 ? 12.641 -12.797 -6.773 1 97.62 77 GLU B C 1
ATOM 1445 O O . GLU B 1 77 ? 12.172 -13.023 -7.891 1 97.62 77 GLU B O 1
ATOM 1450 N N . TYR B 1 78 ? 12.828 -13.734 -5.895 1 97.81 78 TYR B N 1
ATOM 1451 C CA . TYR B 1 78 ? 12.383 -15.102 -6.156 1 97.81 78 TYR B CA 1
ATOM 1452 C C . TYR B 1 78 ? 10.891 -15.141 -6.457 1 97.81 78 TYR B C 1
ATOM 1454 O O . TYR B 1 78 ? 10.461 -15.781 -7.414 1 97.81 78 TYR B O 1
ATOM 1462 N N . TYR B 1 79 ? 10.133 -14.406 -5.668 1 98.56 79 TYR B N 1
ATOM 1463 C CA . TYR B 1 79 ? 8.688 -14.305 -5.836 1 98.56 79 TYR B CA 1
ATOM 1464 C C . TYR B 1 79 ? 8.328 -13.836 -7.238 1 98.56 79 TYR B C 1
ATOM 1466 O O . TYR B 1 79 ? 7.52 -14.469 -7.922 1 98.56 79 TYR B O 1
ATOM 1474 N N . LEU B 1 80 ? 8.992 -12.828 -7.672 1 98.06 80 LEU B N 1
ATOM 1475 C CA . LEU B 1 80 ? 8.625 -12.172 -8.922 1 98.06 80 LEU B CA 1
ATOM 1476 C C . LEU B 1 80 ? 9.102 -12.977 -10.125 1 98.06 80 LEU B C 1
ATOM 1478 O O . LEU B 1 80 ? 8.414 -13.047 -11.141 1 98.06 80 LEU B O 1
ATOM 1482 N N . THR B 1 81 ? 10.273 -13.68 -10.008 1 97.38 81 THR B N 1
ATOM 1483 C CA . THR B 1 81 ? 10.922 -14.156 -11.227 1 97.38 81 THR B CA 1
ATOM 1484 C C . THR B 1 81 ? 10.891 -15.688 -11.281 1 97.38 81 THR B C 1
ATOM 1486 O O . THR B 1 81 ? 11.055 -16.266 -12.359 1 97.38 81 THR B O 1
ATOM 1489 N N . SER B 1 82 ? 10.703 -16.312 -10.086 1 97.38 82 SER B N 1
ATOM 1490 C CA . SER B 1 82 ? 11.016 -17.734 -10.102 1 97.38 82 SER B CA 1
ATOM 1491 C C . SER B 1 82 ? 9.883 -18.562 -9.492 1 97.38 82 SER B C 1
ATOM 1493 O O . SER B 1 82 ? 9.711 -19.734 -9.82 1 97.38 82 SER B O 1
ATOM 1495 N N . ASP B 1 83 ? 9.109 -18.031 -8.609 1 98.06 83 ASP B N 1
ATOM 1496 C CA . ASP B 1 83 ? 8.062 -18.797 -7.926 1 98.06 83 ASP B CA 1
ATOM 1497 C C . ASP B 1 83 ? 6.945 -19.172 -8.891 1 98.06 83 ASP B C 1
ATOM 1499 O O . ASP B 1 83 ? 6.234 -18.312 -9.398 1 98.06 83 ASP B O 1
ATOM 1503 N N . PRO B 1 84 ? 6.727 -20.422 -9.094 1 97.19 84 PRO B N 1
ATOM 1504 C CA . PRO B 1 84 ? 5.723 -20.844 -10.078 1 97.19 84 PRO B CA 1
ATOM 1505 C C . PRO B 1 84 ? 4.297 -20.516 -9.648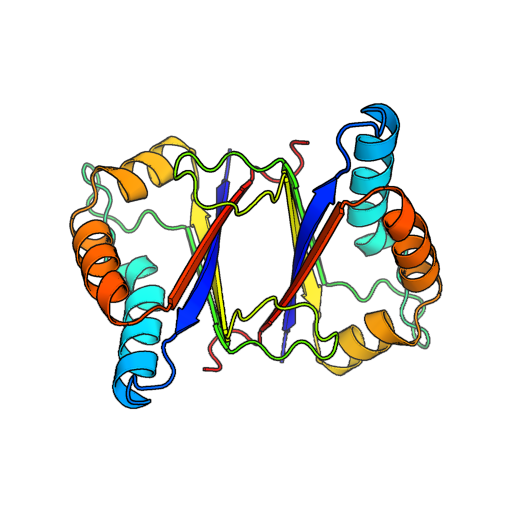 1 97.19 84 PRO B C 1
ATOM 1507 O O . PRO B 1 84 ? 3.439 -20.25 -10.492 1 97.19 84 PRO B O 1
ATOM 1510 N N . ILE B 1 85 ? 4.074 -20.516 -8.367 1 97.81 85 ILE B N 1
ATOM 1511 C CA . ILE B 1 85 ? 2.746 -20.203 -7.855 1 97.81 85 ILE B CA 1
ATOM 1512 C C . ILE B 1 85 ? 2.4 -18.75 -8.172 1 97.81 85 ILE B C 1
ATOM 1514 O O . ILE B 1 85 ? 1.311 -18.453 -8.672 1 97.81 85 ILE B O 1
ATOM 1518 N N . HIS B 1 86 ? 3.312 -17.891 -7.914 1 98 86 HIS B N 1
ATOM 1519 C CA . HIS B 1 86 ? 3.082 -16.484 -8.258 1 98 86 HIS B CA 1
ATOM 1520 C C . HIS B 1 86 ? 2.941 -16.312 -9.766 1 98 86 HIS B C 1
ATOM 1522 O O . HIS B 1 86 ? 2.086 -15.547 -10.227 1 98 86 HIS B O 1
ATOM 1528 N N . GLN B 1 87 ? 3.785 -16.953 -10.539 1 97.06 87 GLN B N 1
ATOM 1529 C CA . GLN B 1 87 ? 3.727 -16.812 -11.984 1 97.06 87 GLN B CA 1
ATOM 1530 C C . GLN B 1 87 ? 2.359 -17.219 -12.523 1 97.06 87 GLN B C 1
ATOM 1532 O O . GLN B 1 87 ? 1.787 -16.547 -13.375 1 97.06 87 GLN B O 1
ATOM 1537 N N . GLU B 1 88 ? 1.896 -18.297 -12.039 1 97.19 88 GLU B N 1
ATOM 1538 C CA . GLU B 1 88 ? 0.577 -18.766 -12.453 1 97.19 88 GLU B CA 1
ATOM 1539 C C . GLU B 1 88 ? -0.511 -17.766 -12.062 1 97.19 88 GLU B C 1
ATOM 1541 O O . GLU B 1 88 ? -1.4 -17.469 -12.867 1 97.19 88 GLU B O 1
ATOM 1546 N N . PHE B 1 89 ? -0.425 -17.312 -10.914 1 97.75 89 PHE B N 1
ATOM 1547 C CA . PHE B 1 89 ? -1.4 -16.344 -10.445 1 97.75 89 PHE B CA 1
ATOM 1548 C C . PHE B 1 89 ? -1.358 -15.078 -11.312 1 97.75 89 PHE B C 1
ATOM 1550 O O . PHE B 1 89 ? -2.398 -14.594 -11.758 1 97.75 89 PHE B O 1
ATOM 1557 N N . ALA B 1 90 ? -0.155 -14.555 -11.523 1 96.75 90 ALA B N 1
ATOM 1558 C CA . ALA B 1 90 ? 0.012 -13.344 -12.32 1 96.75 90 ALA B CA 1
ATOM 1559 C C . ALA B 1 90 ? -0.592 -13.516 -13.711 1 96.75 90 ALA B C 1
ATOM 1561 O O . ALA B 1 90 ? -1.259 -12.609 -14.219 1 96.75 90 ALA B O 1
ATOM 1562 N N . GLU B 1 91 ? -0.371 -14.641 -14.297 1 96.06 91 GLU B N 1
ATOM 1563 C CA . GLU B 1 91 ? -0.929 -14.938 -15.609 1 96.06 91 GLU B CA 1
ATOM 1564 C C . GLU B 1 91 ? -2.455 -14.938 -15.578 1 96.06 91 GLU B C 1
ATOM 1566 O O . GLU B 1 91 ? -3.104 -14.469 -16.516 1 96.06 91 GLU B O 1
ATOM 1571 N N . SER B 1 92 ? -2.975 -15.438 -14.516 1 95.38 92 SER B N 1
ATOM 1572 C CA . SER B 1 92 ? -4.426 -15.523 -14.391 1 95.38 92 SER B CA 1
ATOM 1573 C C . SER B 1 92 ? -5.051 -14.133 -14.258 1 95.38 92 SER B C 1
ATOM 1575 O O . SER B 1 92 ? -6.223 -13.945 -14.602 1 95.38 92 SER B O 1
ATOM 1577 N N . LEU B 1 93 ? -4.352 -13.148 -13.742 1 96 93 LEU B N 1
ATOM 1578 C CA . LEU B 1 93 ? -4.875 -11.805 -13.484 1 96 93 LEU B CA 1
ATOM 1579 C C . LEU B 1 93 ? -4.984 -11.016 -14.781 1 96 93 LEU B C 1
ATOM 1581 O O . LEU B 1 93 ? -5.797 -10.086 -14.883 1 96 93 LEU B O 1
ATOM 1585 N N . ILE B 1 94 ? -4.191 -11.359 -15.781 1 91.56 94 ILE B N 1
ATOM 1586 C CA . ILE B 1 94 ? -4.066 -10.594 -17.016 1 91.56 94 ILE B CA 1
ATOM 1587 C C . ILE B 1 94 ? -5.438 -10.438 -17.672 1 91.56 94 ILE B C 1
ATOM 1589 O O . ILE B 1 94 ? -5.773 -9.367 -18.172 1 91.56 94 ILE B O 1
ATOM 1593 N N . ARG B 1 95 ? -6.301 -11.406 -17.641 1 91.31 95 ARG B N 1
ATOM 1594 C CA . ARG B 1 95 ? -7.594 -11.367 -18.312 1 91.31 95 ARG B CA 1
ATOM 1595 C C . ARG B 1 95 ? -8.641 -10.656 -17.453 1 91.31 95 ARG B C 1
ATOM 1597 O O . ARG B 1 95 ? -9.703 -10.289 -17.953 1 91.31 95 ARG B O 1
ATOM 1604 N N . LEU B 1 96 ? -8.297 -10.5 -16.203 1 97.5 96 LEU B N 1
ATOM 1605 C CA . LEU B 1 96 ? -9.305 -10 -15.273 1 97.5 96 LEU B CA 1
ATOM 1606 C C . LEU B 1 96 ? -9.141 -8.5 -15.047 1 97.5 96 LEU B C 1
ATOM 1608 O O . LEU B 1 96 ? -10.094 -7.816 -14.664 1 97.5 96 LEU B O 1
ATOM 1612 N N . VAL B 1 97 ? -7.98 -7.98 -15.297 1 97.81 97 VAL B N 1
ATOM 1613 C CA . VAL B 1 97 ? -7.707 -6.633 -14.805 1 97.81 97 VAL B CA 1
ATOM 1614 C C . VAL B 1 97 ? -7.512 -5.684 -15.984 1 97.81 97 VAL B C 1
ATOM 1616 O O . VAL B 1 97 ? -6.953 -6.07 -17.016 1 97.81 97 VAL B O 1
ATOM 1619 N N . GLU B 1 98 ? -7.934 -4.516 -15.812 1 97.19 98 GLU B N 1
ATOM 1620 C CA . GLU B 1 98 ? -7.711 -3.4 -16.734 1 97.19 98 GLU B CA 1
ATOM 1621 C C . GLU B 1 98 ? -6.379 -2.715 -16.453 1 97.19 98 GLU B C 1
ATOM 1623 O O . GLU B 1 98 ? -5.691 -2.285 -17.375 1 97.19 98 GLU B O 1
ATOM 1628 N N . LYS B 1 99 ? -6.09 -2.604 -15.18 1 97.12 99 LYS B N 1
ATOM 1629 C CA . LYS B 1 99 ? -4.887 -1.916 -14.719 1 97.12 99 LYS B CA 1
ATOM 1630 C C . LYS B 1 99 ? -4.266 -2.635 -13.523 1 97.12 99 LYS B C 1
ATOM 1632 O O . LYS B 1 99 ? -4.98 -3.094 -12.633 1 97.12 99 LYS B O 1
ATOM 1637 N N . ALA B 1 100 ? -2.99 -2.826 -13.578 1 98.25 100 ALA B N 1
ATOM 1638 C CA . ALA B 1 100 ? -2.18 -3.26 -12.445 1 98.25 100 ALA B CA 1
ATOM 1639 C C . ALA B 1 100 ? -1.043 -2.279 -12.18 1 98.25 100 ALA B C 1
ATOM 1641 O O . ALA B 1 100 ? -0.28 -1.938 -13.086 1 98.25 100 ALA B O 1
ATOM 1642 N N . GLN B 1 101 ? -1.005 -1.827 -11 1 98.75 101 GLN B N 1
ATOM 1643 C CA . GLN B 1 101 ? 0.053 -0.93 -10.547 1 98.75 101 GLN B CA 1
ATOM 1644 C C . GLN B 1 101 ? 0.811 -1.524 -9.359 1 98.75 101 GLN B C 1
ATOM 1646 O O . GLN B 1 101 ? 0.2 -2.004 -8.406 1 98.75 101 GLN B O 1
ATOM 1651 N N . VAL B 1 102 ? 2.137 -1.5 -9.477 1 98.88 102 VAL B N 1
ATOM 1652 C CA . VAL B 1 102 ? 2.965 -2.133 -8.453 1 98.88 102 VAL B CA 1
ATOM 1653 C C . VAL B 1 102 ? 4.043 -1.16 -7.988 1 98.88 102 VAL B C 1
ATOM 1655 O O . VAL B 1 102 ? 4.746 -0.562 -8.805 1 98.88 102 VAL B O 1
ATOM 1658 N N . VAL B 1 103 ? 4.133 -0.959 -6.754 1 98.81 103 VAL B N 1
ATOM 1659 C CA . VAL B 1 103 ? 5.156 -0.138 -6.121 1 98.81 103 VAL B CA 1
ATOM 1660 C C . VAL B 1 103 ? 5.789 -0.903 -4.961 1 98.81 103 VAL B C 1
ATOM 1662 O O . VAL B 1 103 ? 5.086 -1.552 -4.18 1 98.81 103 VAL B O 1
ATOM 1665 N N . ASP B 1 104 ? 7.102 -0.875 -4.859 1 98.88 104 ASP B N 1
ATOM 1666 C CA . ASP B 1 104 ? 7.832 -1.485 -3.756 1 98.88 104 ASP B CA 1
ATOM 1667 C C . ASP B 1 104 ? 8.664 -0.445 -3.004 1 98.88 104 ASP B C 1
ATOM 1669 O O . ASP B 1 104 ? 9.203 0.483 -3.611 1 98.88 104 ASP B O 1
ATOM 1673 N N . PHE B 1 105 ? 8.797 -0.716 -1.718 1 98.88 105 PHE B N 1
ATOM 1674 C CA . PHE B 1 105 ? 9.742 0.15 -1.021 1 98.88 105 PHE B CA 1
ATOM 1675 C C . PHE B 1 105 ? 10.344 -0.562 0.184 1 98.88 105 PHE B C 1
ATOM 1677 O O . PHE B 1 105 ? 9.758 -1.519 0.701 1 98.88 105 PHE B O 1
ATOM 1684 N N . THR B 1 106 ? 11.562 -0.158 0.516 1 98.56 106 THR B N 1
ATOM 1685 C CA . THR B 1 106 ? 12.188 -0.448 1.804 1 98.56 106 THR B CA 1
ATOM 1686 C C . THR B 1 106 ? 11.859 0.644 2.818 1 98.56 106 THR B C 1
ATOM 1688 O O . THR B 1 106 ? 12.172 1.815 2.604 1 98.56 106 THR B O 1
ATOM 1691 N N . PRO B 1 107 ? 11.227 0.208 3.939 1 98.06 107 PRO B N 1
ATOM 1692 C CA . PRO B 1 107 ? 10.812 1.229 4.906 1 98.06 107 PRO B CA 1
ATOM 1693 C C . PRO B 1 107 ? 11.953 2.158 5.309 1 98.06 107 PRO B C 1
ATOM 1695 O O . PRO B 1 107 ? 13.023 1.689 5.707 1 98.06 107 PRO B O 1
ATOM 1698 N N . GLY B 1 108 ? 11.719 3.465 5.199 1 96.88 108 GLY B N 1
ATOM 1699 C CA . GLY B 1 108 ? 12.648 4.477 5.688 1 96.88 108 GLY B CA 1
ATOM 1700 C C . GLY B 1 108 ? 13.727 4.832 4.684 1 96.88 108 GLY B C 1
ATOM 1701 O O . GLY B 1 108 ? 14.547 5.719 4.934 1 96.88 108 GLY B O 1
ATOM 1702 N N . ILE B 1 109 ? 13.703 4.168 3.512 1 96.69 109 ILE B N 1
ATOM 1703 C CA . ILE B 1 109 ? 14.695 4.48 2.484 1 96.69 109 ILE B CA 1
ATOM 1704 C C . ILE B 1 109 ? 14.062 5.363 1.412 1 96.69 109 ILE B C 1
ATOM 1706 O O . ILE B 1 109 ? 13.141 4.938 0.708 1 96.69 109 ILE B O 1
ATOM 1710 N N . PHE B 1 110 ? 14.641 6.602 1.33 1 96.06 110 PHE B N 1
ATOM 1711 C CA . PHE B 1 110 ? 14.062 7.586 0.428 1 96.06 110 PHE B CA 1
ATOM 1712 C C . PHE B 1 110 ? 15.078 8.039 -0.611 1 96.06 110 PHE B C 1
ATOM 1714 O O . PHE B 1 110 ? 16.281 8.039 -0.351 1 96.06 110 PHE B O 1
#

pLDDT: mean 97.3, std 1.78, range [90.12, 98.94]

Radius of gyration: 17.46 Å; Cα contacts (8 Å, |Δi|>4): 447; chains: 2; bounding box: 34×48×42 Å

Secondary structure (DSSP, 8-state):
--EEEEEEEEE-TTS-HHHHHHHHHHHHHHHHH-B-TTT-SB-EEEEEEEE---SSS--TT--EEEEEEESSHHHHHHHHHT-HHHHHHHHHHTTTEEEEEEEEE-TT--/--EEEEEEEEE-TTS-HHHHHHHHHHHHHHHHH-B-TTT-SB-EEEEEEEE---SSS--TT--EEEEEEESSHHHHHHHHHT-HHHHHHHHHHTTTEEEEEEEEE-TT--